Protein AF-A0A1H7YZH4-F1 (afdb_monomer_lite)

Organism: NCBI:txid183556

InterPro domains:
  IPR017549 Acanthamoeba polyphaga mimivirus, L690 [TIGR03118] (18-338)

Foldseek 3Di:
DWWQKDADWWAQQCPDPDPVRVDIDDDQAGIAGEPQTHNDPDPPTSWGWQEKDFDPDDQADLFQWDWQFWFADPNDTFGFIGHFGMWIFIQQAWIFGHGQQGPPRDGHRHYGYTGTLDHCNVVFWGFREWDAQAPPRQKIWTQTQGFFTFIWIAGRNRHTDDDFAQAPPFADAAQPDPVDCRNPHTHFQQTWGFRYWYDDHQKIKTKTFHWHDDDVDDRRTTPRSDGPFDAQVRCVVVVLQGLGIWMFMAGSRRHTPDTAAPVRNATQWAEWEQADQVNPPLHRWIWIFHQHYQRFIWTARPVPNYTDGTDADPVRHTDGDHRPSYDYAAPSGIRHRND

Structure (mmCIF, N/CA/C/O backbone):
data_AF-A0A1H7YZH4-F1
#
_entry.id   AF-A0A1H7YZH4-F1
#
loop_
_atom_site.group_PDB
_atom_site.id
_atom_site.type_symbol
_atom_site.label_atom_id
_atom_site.label_alt_id
_atom_site.label_comp_id
_atom_site.label_asym_id
_atom_site.label_entity_id
_atom_site.label_seq_id
_atom_site.pdbx_PDB_ins_code
_atom_site.Cartn_x
_atom_site.Cartn_y
_atom_site.Cartn_z
_atom_site.occupancy
_atom_site.B_iso_or_equiv
_atom_site.auth_seq_id
_atom_site.auth_comp_id
_atom_site.auth_asym_id
_atom_site.auth_atom_id
_atom_site.pdbx_PDB_model_num
ATOM 1 N N . GLY A 1 1 ? -8.719 5.985 1.012 1.00 52.62 1 GLY A N 1
ATOM 2 C CA . GLY A 1 1 ? -8.644 7.344 1.583 1.00 52.62 1 GLY A CA 1
ATOM 3 C C . GLY A 1 1 ? -8.174 8.301 0.510 1.00 52.62 1 GLY A C 1
ATOM 4 O O . GLY A 1 1 ? -7.625 7.842 -0.481 1.00 52.62 1 GLY A O 1
ATOM 5 N N . ALA A 1 2 ? -8.419 9.598 0.673 1.00 62.50 2 ALA A N 1
ATOM 6 C CA . ALA A 1 2 ? -7.801 10.632 -0.156 1.00 62.50 2 ALA A CA 1
ATOM 7 C C . ALA A 1 2 ? -7.613 11.882 0.714 1.00 62.50 2 ALA A C 1
ATOM 9 O O . ALA A 1 2 ? -8.587 12.435 1.225 1.00 62.50 2 ALA A O 1
ATOM 10 N N . GLY A 1 3 ? -6.360 12.288 0.939 1.00 82.75 3 GLY A N 1
ATOM 11 C CA . GLY A 1 3 ? -6.027 13.342 1.906 1.00 82.75 3 GLY A CA 1
ATOM 12 C C . GLY A 1 3 ? -6.264 12.913 3.362 1.00 82.75 3 GLY A C 1
ATOM 13 O O . GLY A 1 3 ? -6.044 11.756 3.722 1.00 82.75 3 GLY A O 1
ATOM 14 N N . GLY A 1 4 ? -6.722 13.833 4.209 1.00 87.38 4 GLY A N 1
ATOM 15 C CA . GLY A 1 4 ? -6.859 13.651 5.663 1.00 87.38 4 GLY A CA 1
ATOM 16 C C . GLY A 1 4 ? -8.068 12.840 6.127 1.00 87.38 4 GLY A C 1
ATOM 17 O O . GLY A 1 4 ? -8.296 12.711 7.332 1.00 87.38 4 GLY A O 1
ATOM 18 N N . THR A 1 5 ? -8.860 12.312 5.191 1.00 87.56 5 THR A N 1
ATOM 19 C CA . THR A 1 5 ? -10.130 11.644 5.485 1.00 87.56 5 THR A CA 1
ATOM 20 C C . THR A 1 5 ? -10.273 10.342 4.694 1.00 87.56 5 THR A C 1
ATOM 22 O O . THR A 1 5 ? -9.946 10.262 3.505 1.00 87.56 5 THR A O 1
ATOM 25 N N . SER A 1 6 ? -10.815 9.315 5.351 1.00 87.31 6 SER A N 1
ATOM 26 C CA . SER A 1 6 ? -11.398 8.144 4.696 1.00 87.31 6 SER A CA 1
ATOM 27 C C . SER A 1 6 ? -12.909 8.318 4.585 1.00 87.31 6 SER A C 1
ATOM 29 O O . SER A 1 6 ? -13.570 8.643 5.574 1.00 87.31 6 SER A O 1
ATOM 31 N N . TYR A 1 7 ? -13.440 8.140 3.377 1.00 87.38 7 TYR A N 1
ATOM 32 C CA . TYR A 1 7 ? -14.871 8.197 3.101 1.00 87.38 7 TYR A CA 1
ATOM 33 C C . TYR A 1 7 ? -15.423 6.783 3.062 1.00 87.38 7 TYR A C 1
ATOM 35 O O . TYR A 1 7 ? -14.955 5.955 2.283 1.00 87.38 7 TYR A O 1
ATOM 43 N N . GLU A 1 8 ? -16.430 6.530 3.885 1.00 87.12 8 GLU A N 1
ATOM 44 C CA . GLU A 1 8 ? -16.986 5.196 4.057 1.00 87.12 8 GLU A CA 1
ATOM 45 C C . GLU A 1 8 ? -18.283 5.073 3.260 1.00 87.12 8 GLU A C 1
ATOM 47 O O . GLU A 1 8 ? -19.167 5.935 3.335 1.00 87.12 8 GLU A O 1
ATOM 52 N N . PHE A 1 9 ? -18.379 4.001 2.479 1.00 85.06 9 PHE A N 1
ATOM 53 C CA . PHE A 1 9 ? -19.544 3.660 1.674 1.00 85.06 9 PHE A CA 1
ATOM 54 C C . PHE A 1 9 ? -19.918 2.200 1.908 1.00 85.06 9 PHE A C 1
ATOM 56 O O . PHE A 1 9 ? -19.068 1.364 2.213 1.00 85.06 9 PHE A O 1
ATOM 63 N N . VAL A 1 10 ? -21.205 1.906 1.769 1.00 83.19 10 VAL A N 1
ATOM 64 C CA . VAL A 1 10 ? -21.776 0.574 1.944 1.00 83.19 10 VAL A CA 1
ATOM 65 C C . VAL A 1 10 ? -22.750 0.306 0.801 1.00 83.19 10 VAL A C 1
ATOM 67 O O . VAL A 1 10 ? -23.493 1.196 0.382 1.00 83.19 10 VAL A O 1
ATOM 70 N N . GLY A 1 11 ? -22.775 -0.932 0.320 1.00 86.19 11 GLY A N 1
ATOM 71 C CA . GLY A 1 11 ? -23.754 -1.411 -0.649 1.00 86.19 11 GLY A CA 1
ATOM 72 C C . GLY A 1 11 ? -23.149 -1.687 -2.019 1.00 86.19 11 GLY A C 1
ATOM 73 O O . GLY A 1 11 ? -22.055 -2.233 -2.096 1.00 86.19 11 GLY A O 1
ATOM 74 N N . ASP A 1 12 ? -23.898 -1.344 -3.069 1.00 85.62 12 ASP A N 1
ATOM 75 C CA . ASP A 1 12 ? -23.642 -1.722 -4.472 1.00 85.62 12 ASP A CA 1
ATOM 76 C C . ASP A 1 12 ? -23.691 -3.239 -4.739 1.00 85.62 12 ASP A C 1
ATOM 78 O O . ASP A 1 12 ? -23.036 -3.764 -5.631 1.00 85.62 12 ASP A O 1
ATOM 82 N N . VAL A 1 13 ? -24.479 -3.958 -3.934 1.00 86.62 13 VAL A N 1
ATOM 83 C CA . VAL A 1 13 ? -24.652 -5.410 -4.032 1.00 86.62 13 VAL A CA 1
ATOM 84 C C . VAL A 1 13 ? -26.017 -5.713 -4.637 1.00 86.62 13 VAL A C 1
ATOM 86 O O . VAL A 1 13 ? -27.012 -5.890 -3.921 1.00 86.62 13 VAL A O 1
ATOM 89 N N . THR A 1 14 ? -26.101 -5.734 -5.964 1.00 86.06 14 THR A N 1
ATOM 90 C CA . THR A 1 14 ? -27.349 -5.897 -6.721 1.00 86.06 14 THR A CA 1
ATOM 91 C C . THR A 1 14 ? -28.110 -7.151 -6.296 1.00 86.06 14 THR A C 1
ATOM 93 O O . THR A 1 14 ? -29.344 -7.132 -6.191 1.00 86.06 14 THR A O 1
ATOM 96 N N . ALA A 1 15 ? -27.385 -8.234 -6.000 1.00 84.38 15 ALA A N 1
ATOM 97 C CA . ALA A 1 15 ? -27.961 -9.513 -5.596 1.00 84.38 15 ALA A CA 1
ATOM 98 C C . ALA A 1 15 ? -28.432 -9.565 -4.126 1.00 84.38 15 ALA A C 1
ATOM 100 O O . ALA A 1 15 ? -29.045 -10.557 -3.719 1.00 84.38 15 ALA A O 1
ATOM 101 N N . SER A 1 16 ? -28.187 -8.522 -3.320 1.00 84.81 16 SER A N 1
ATOM 102 C CA . SER A 1 16 ? -28.415 -8.582 -1.874 1.00 84.81 16 SER A CA 1
ATOM 103 C C . SER A 1 16 ? -29.893 -8.807 -1.502 1.00 84.81 16 SER A C 1
ATOM 105 O O . SER A 1 16 ? -30.804 -8.145 -2.040 1.00 84.81 16 SER A O 1
ATOM 107 N N . PRO A 1 17 ? -30.179 -9.710 -0.538 1.00 87.06 17 PRO A N 1
ATOM 108 C CA . PRO A 1 17 ? -31.522 -9.864 0.008 1.00 87.06 17 PRO A CA 1
ATOM 109 C C . PRO A 1 17 ? -31.973 -8.620 0.786 1.00 87.06 17 PRO A C 1
ATOM 111 O O . PRO A 1 17 ? -33.181 -8.394 0.881 1.00 87.06 17 PRO A O 1
ATOM 114 N N . ASP A 1 18 ? -31.039 -7.805 1.290 1.00 86.94 18 ASP A N 1
ATOM 115 C CA . ASP A 1 18 ? -31.320 -6.519 1.925 1.00 86.94 18 ASP A CA 1
ATOM 116 C C . ASP A 1 18 ? -31.400 -5.404 0.863 1.00 86.94 18 ASP A C 1
ATOM 118 O O . ASP A 1 18 ? -30.390 -5.067 0.240 1.00 86.94 18 ASP A O 1
ATOM 122 N N . PRO A 1 19 ? -32.576 -4.785 0.642 1.00 88.81 19 PRO A N 1
ATOM 123 C CA . PRO A 1 19 ? -32.713 -3.691 -0.313 1.00 88.81 19 PRO A CA 1
ATOM 124 C C . PRO A 1 19 ? -31.807 -2.489 -0.027 1.00 88.81 19 PRO A C 1
ATOM 126 O O . PRO A 1 19 ? -31.487 -1.768 -0.969 1.00 88.81 19 PRO A O 1
ATOM 129 N N . ALA A 1 20 ? -31.404 -2.262 1.230 1.00 86.69 20 ALA A N 1
ATOM 130 C CA . ALA A 1 20 ? -30.518 -1.157 1.589 1.00 86.69 20 ALA A CA 1
ATOM 131 C C . ALA A 1 20 ? -29.101 -1.342 1.025 1.00 86.69 20 ALA A C 1
ATOM 133 O O . ALA A 1 20 ? -28.439 -0.360 0.714 1.00 86.69 20 ALA A O 1
ATOM 134 N N . LEU A 1 21 ? -28.654 -2.586 0.830 1.00 86.25 21 LEU A N 1
ATOM 135 C CA . LEU A 1 21 ? -27.315 -2.896 0.321 1.00 86.25 21 LEU A CA 1
ATOM 136 C C . LEU A 1 21 ? -27.238 -2.911 -1.211 1.00 86.25 21 LEU A C 1
ATOM 138 O O . LEU A 1 21 ? -26.145 -2.951 -1.764 1.00 86.25 21 LEU A O 1
ATOM 142 N N . ARG A 1 22 ? -28.371 -2.832 -1.919 1.00 87.88 22 ARG A N 1
ATOM 143 C CA . ARG A 1 22 ? -28.394 -2.879 -3.395 1.00 87.88 22 ARG A CA 1
ATOM 144 C C . ARG A 1 22 ? -27.902 -1.612 -4.075 1.00 87.88 22 ARG A C 1
ATOM 146 O O . ARG A 1 22 ? -27.602 -1.645 -5.258 1.00 87.88 22 ARG A O 1
ATOM 153 N N . GLN A 1 23 ? -27.893 -0.489 -3.366 1.00 89.56 23 GLN A N 1
ATOM 154 C CA . GLN A 1 23 ? -27.369 0.774 -3.875 1.00 89.56 23 GLN A CA 1
ATOM 155 C C . GLN A 1 23 ? -26.226 1.234 -2.988 1.00 89.56 23 GLN A C 1
ATOM 157 O O . GLN A 1 23 ? -26.297 1.109 -1.762 1.00 89.56 23 GLN A O 1
ATOM 162 N N . LEU A 1 24 ? -25.194 1.795 -3.614 1.00 89.00 24 LEU A N 1
ATOM 163 C CA . LEU A 1 24 ? -24.129 2.470 -2.895 1.00 89.00 24 LEU A CA 1
ATOM 164 C C . LEU A 1 24 ? -24.712 3.644 -2.095 1.00 89.00 24 LEU A C 1
ATOM 166 O O . LEU A 1 24 ? -25.372 4.529 -2.648 1.00 89.00 24 LEU A O 1
ATOM 170 N N . HIS A 1 25 ? -24.477 3.653 -0.789 1.00 87.69 25 HIS A N 1
ATOM 171 C CA . HIS A 1 25 ? -24.900 4.717 0.114 1.00 87.69 25 HIS A CA 1
ATOM 172 C C . HIS A 1 25 ? -23.887 4.891 1.253 1.00 87.69 25 HIS A C 1
ATOM 174 O O . HIS A 1 25 ? -22.914 4.150 1.360 1.00 87.69 25 HIS A O 1
ATOM 180 N N . GLN A 1 26 ? -24.109 5.887 2.108 1.00 88.12 26 GLN A N 1
ATOM 181 C CA . GLN A 1 26 ? -23.360 6.053 3.354 1.00 88.12 26 GLN A CA 1
ATOM 182 C C . GLN A 1 26 ? -24.308 5.884 4.539 1.00 88.12 26 GLN A C 1
ATOM 184 O O . GLN A 1 26 ? -25.433 6.397 4.505 1.00 88.12 26 GLN A O 1
ATOM 189 N N . ASP A 1 27 ? -23.853 5.188 5.578 1.00 87.44 27 ASP A N 1
ATOM 190 C CA . ASP A 1 27 ? -24.598 5.014 6.823 1.00 87.44 27 ASP A CA 1
ATOM 191 C C . ASP A 1 27 ? -24.273 6.146 7.829 1.00 87.44 27 ASP A C 1
ATOM 193 O O . ASP A 1 27 ? -23.994 7.288 7.442 1.00 87.44 27 ASP A O 1
ATOM 197 N N . GLY A 1 28 ? -24.392 5.880 9.135 1.00 86.12 28 GLY A N 1
ATOM 198 C CA . GLY A 1 28 ? -24.033 6.850 10.176 1.00 86.12 28 GLY A CA 1
ATOM 199 C C . GLY A 1 28 ? -22.541 7.211 10.188 1.00 86.12 28 GLY A C 1
ATOM 200 O O . GLY A 1 28 ? -22.183 8.309 10.622 1.00 86.12 28 GLY A O 1
ATOM 201 N N . LEU A 1 29 ? -21.687 6.322 9.676 1.00 90.31 29 LEU A N 1
ATOM 202 C CA . LEU A 1 29 ? -20.269 6.535 9.445 1.00 90.31 29 LEU A CA 1
ATOM 203 C C . LEU A 1 29 ? -20.061 6.944 7.985 1.00 90.31 29 LEU A C 1
ATOM 205 O O . LEU A 1 29 ? -20.107 6.124 7.076 1.00 90.31 29 LEU A O 1
ATOM 209 N N . LYS A 1 30 ? -19.813 8.230 7.767 1.00 90.50 30 LYS A N 1
ATOM 210 C CA . LYS A 1 30 ? -19.536 8.790 6.439 1.00 90.50 30 LYS A CA 1
ATOM 211 C C . LYS A 1 30 ? -18.064 9.101 6.254 1.00 90.50 30 LYS A C 1
ATOM 213 O O . LYS A 1 30 ? -17.535 8.960 5.157 1.00 90.50 30 LYS A O 1
ATOM 218 N N . GLU A 1 31 ? -17.435 9.578 7.323 1.00 91.56 31 GLU A N 1
ATOM 219 C CA . GLU A 1 31 ? -16.088 10.135 7.294 1.00 91.56 31 GLU A CA 1
ATOM 220 C C . GLU A 1 31 ? -15.320 9.743 8.556 1.00 91.56 31 GLU A C 1
ATOM 222 O O . GLU A 1 31 ? -15.798 9.936 9.681 1.00 91.56 31 GLU A O 1
ATOM 227 N N . VAL A 1 32 ? -14.098 9.256 8.354 1.00 93.06 32 VAL A N 1
ATOM 228 C CA . VAL A 1 32 ? -13.099 9.049 9.404 1.00 93.06 32 VAL A CA 1
ATOM 229 C C . VAL A 1 32 ? -11.937 9.999 9.152 1.00 93.06 32 VAL A C 1
ATOM 231 O O . VAL A 1 32 ? -11.263 9.896 8.130 1.00 93.06 32 VAL A O 1
ATOM 234 N N . THR A 1 33 ? -11.684 10.920 10.081 1.00 94.25 33 THR A N 1
ATOM 235 C CA . THR A 1 33 ? -10.486 11.772 10.018 1.00 94.25 33 THR A CA 1
ATOM 236 C C . THR A 1 33 ? -9.269 10.970 10.461 1.00 94.25 33 THR A C 1
ATOM 238 O O . THR A 1 33 ? -9.307 10.327 11.511 1.00 94.25 33 THR A O 1
ATOM 241 N N . VAL A 1 34 ? -8.186 11.025 9.693 1.00 96.25 34 VAL A N 1
ATOM 242 C CA . VAL A 1 34 ? -6.973 10.242 9.944 1.00 96.25 34 VAL A CA 1
ATOM 243 C C . VAL A 1 34 ? -5.869 11.162 10.481 1.00 96.25 34 VAL A C 1
ATOM 245 O O . VAL A 1 34 ? -5.502 12.128 9.813 1.00 96.25 34 VAL A O 1
ATOM 248 N N . PRO A 1 35 ? -5.351 10.917 11.700 1.00 94.62 35 PRO A N 1
ATOM 249 C CA . PRO A 1 35 ? -4.197 11.638 12.233 1.00 94.62 35 PRO A CA 1
ATOM 250 C C . PRO A 1 35 ? -2.980 11.569 11.306 1.00 94.62 35 PRO A C 1
ATOM 252 O O . PRO A 1 35 ? -2.764 10.561 10.640 1.00 94.62 35 PRO A O 1
ATOM 255 N N . GLY A 1 36 ? -2.180 12.637 11.283 1.00 92.62 36 GLY A N 1
ATOM 256 C CA . GLY A 1 36 ? -0.995 12.717 10.427 1.00 92.62 36 GLY A CA 1
ATOM 257 C C . GLY A 1 36 ? -1.296 13.038 8.962 1.00 92.62 36 GLY A C 1
ATOM 258 O O . GLY A 1 36 ? -0.368 13.112 8.170 1.00 92.62 36 GLY A O 1
ATOM 259 N N . ALA A 1 37 ? -2.555 13.258 8.586 1.00 93.12 37 ALA A N 1
ATOM 260 C CA . ALA A 1 37 ? -2.923 13.621 7.226 1.00 93.12 37 ALA A CA 1
ATOM 261 C C . ALA A 1 37 ? -3.880 14.819 7.184 1.00 93.12 37 ALA A C 1
ATOM 263 O O . ALA A 1 37 ? -4.647 15.067 8.118 1.00 93.12 37 ALA A O 1
ATOM 264 N N . ASP A 1 38 ? -3.854 15.551 6.075 1.00 90.75 38 ASP A N 1
ATOM 265 C CA . ASP A 1 38 ? -4.772 16.641 5.776 1.00 90.75 38 ASP A CA 1
ATOM 266 C C . ASP A 1 38 ? -5.219 16.615 4.303 1.00 90.75 38 ASP A C 1
ATOM 268 O O . ASP A 1 38 ? -4.863 15.744 3.510 1.00 90.75 38 ASP A O 1
ATOM 272 N N . SER A 1 39 ? -6.132 17.516 3.955 1.00 85.25 39 SER A N 1
ATOM 273 C CA . SER A 1 39 ? -6.661 17.659 2.598 1.00 85.25 39 SER A CA 1
ATOM 274 C C . SER A 1 39 ? -5.847 18.616 1.718 1.00 85.25 39 SER A C 1
ATOM 276 O O . SER A 1 39 ? -6.308 18.943 0.625 1.00 85.25 39 SER A O 1
ATOM 278 N N . ASP A 1 40 ? -4.718 19.147 2.199 1.00 83.19 40 ASP A N 1
ATOM 279 C CA . ASP A 1 40 ? -3.871 20.037 1.409 1.00 83.19 40 ASP A CA 1
ATOM 280 C C . ASP A 1 40 ? -3.089 19.199 0.390 1.00 83.19 40 ASP A C 1
ATOM 282 O O . ASP A 1 40 ? -2.356 18.268 0.717 1.00 83.19 40 ASP A O 1
ATOM 286 N N . THR A 1 41 ? -3.302 19.496 -0.889 1.00 76.62 41 THR A N 1
ATOM 287 C CA . THR A 1 41 ? -2.665 18.775 -1.995 1.00 76.62 41 THR A CA 1
ATOM 288 C C . THR A 1 41 ? -1.343 19.405 -2.426 1.00 76.62 41 THR A C 1
ATOM 290 O O . THR A 1 41 ? -0.751 18.932 -3.391 1.00 76.62 41 THR A O 1
ATOM 293 N N . THR A 1 42 ? -0.918 20.494 -1.782 1.00 81.50 42 THR A N 1
ATOM 294 C CA . THR A 1 42 ? 0.363 21.164 -2.034 1.00 81.50 42 THR A CA 1
ATOM 295 C C . THR A 1 42 ? 1.471 20.594 -1.150 1.00 81.50 42 THR A C 1
ATOM 297 O O . THR A 1 42 ? 1.199 19.894 -0.178 1.00 81.50 42 THR A O 1
ATOM 300 N N . ASP A 1 43 ? 2.718 20.980 -1.421 1.00 76.06 43 ASP A N 1
ATOM 301 C CA . ASP A 1 43 ? 3.895 20.613 -0.615 1.00 76.06 43 ASP A CA 1
ATOM 302 C C . ASP A 1 43 ? 3.835 21.118 0.844 1.00 76.06 43 ASP A C 1
ATOM 304 O O . ASP A 1 43 ? 4.710 20.814 1.651 1.00 76.06 43 ASP A O 1
ATOM 308 N N . ALA A 1 44 ? 2.835 21.937 1.194 1.00 81.50 44 ALA A N 1
ATOM 309 C CA . ALA A 1 44 ? 2.594 22.388 2.562 1.00 81.50 44 ALA A CA 1
ATOM 310 C C . ALA A 1 44 ? 1.734 21.413 3.389 1.00 81.50 44 ALA A C 1
ATOM 312 O O . ALA A 1 44 ? 1.622 21.612 4.603 1.00 81.50 44 ALA A O 1
ATOM 313 N N . GLY A 1 45 ? 1.126 20.404 2.755 1.00 85.44 45 GLY A N 1
ATOM 314 C CA . GLY A 1 45 ? 0.312 19.399 3.433 1.00 85.44 45 GLY A CA 1
ATOM 315 C C . GLY A 1 45 ? 1.126 18.544 4.398 1.00 85.44 45 GLY A C 1
ATOM 316 O O . GLY A 1 45 ? 2.303 18.264 4.177 1.00 85.44 45 GLY A O 1
ATOM 317 N N . ILE A 1 46 ? 0.497 18.129 5.498 1.00 90.19 46 ILE A N 1
ATOM 318 C CA . ILE A 1 46 ? 1.173 17.334 6.539 1.00 90.19 46 ILE A CA 1
ATOM 319 C C . ILE A 1 46 ? 1.211 15.832 6.230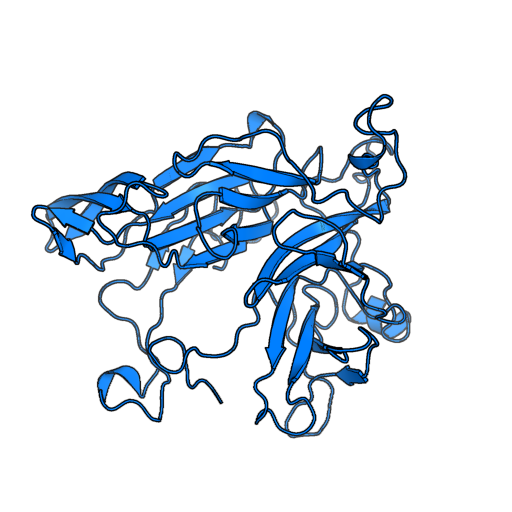 1.00 90.19 46 ILE A C 1
ATOM 321 O O . ILE A 1 46 ? 1.862 15.090 6.962 1.00 90.19 46 ILE A O 1
ATOM 325 N N . GLY A 1 47 ? 0.492 15.394 5.193 1.00 92.12 47 GLY A N 1
ATOM 326 C CA . GLY A 1 47 ? 0.409 14.008 4.734 1.00 92.12 47 GLY A CA 1
ATOM 327 C C . GLY A 1 47 ? -0.973 13.642 4.190 1.00 92.12 47 GLY A C 1
ATOM 328 O O . GLY A 1 47 ? -1.939 14.393 4.329 1.00 92.12 47 GLY A O 1
ATOM 329 N N . LYS A 1 48 ? -1.095 12.459 3.595 1.00 92.69 48 LYS A N 1
ATOM 330 C CA . LYS A 1 48 ? -2.312 11.893 3.009 1.00 92.69 48 LYS A CA 1
ATOM 331 C C . LYS A 1 48 ? -2.520 10.472 3.518 1.00 92.69 48 LYS A C 1
ATOM 333 O O . LYS A 1 48 ? -1.579 9.725 3.769 1.00 92.69 48 LYS A O 1
ATOM 338 N N . THR A 1 49 ? -3.784 10.077 3.631 1.00 93.75 49 THR A N 1
ATOM 339 C CA . THR A 1 49 ? -4.168 8.688 3.901 1.00 93.75 49 THR A CA 1
ATOM 340 C C . THR A 1 49 ? -3.991 7.867 2.631 1.00 93.75 49 THR A C 1
ATOM 342 O O . THR A 1 49 ? -4.755 8.039 1.678 1.00 93.75 49 THR A O 1
ATOM 345 N N . THR A 1 50 ? -3.027 6.956 2.641 1.00 92.12 50 THR A N 1
ATOM 346 C CA . THR A 1 50 ? -2.638 6.111 1.501 1.00 92.12 50 THR A CA 1
ATOM 347 C C . THR A 1 50 ? -3.133 4.677 1.681 1.00 92.12 50 THR A C 1
ATOM 349 O O . THR A 1 50 ? -3.758 4.118 0.786 1.00 92.12 50 THR A O 1
ATOM 352 N N . GLY A 1 51 ? -2.952 4.098 2.871 1.00 92.75 51 GLY A N 1
ATOM 353 C CA . GLY A 1 51 ? -3.395 2.745 3.199 1.00 92.75 51 GLY A CA 1
ATOM 354 C C . GLY A 1 51 ? -4.691 2.733 4.007 1.00 92.75 51 GLY A C 1
ATOM 355 O O . GLY A 1 51 ? -4.784 3.396 5.039 1.00 92.75 51 GLY A O 1
ATOM 356 N N . VAL A 1 52 ? -5.678 1.947 3.570 1.00 93.19 52 VAL A N 1
ATOM 357 C CA . VAL A 1 52 ? -6.914 1.676 4.322 1.00 93.19 52 VAL A CA 1
ATOM 358 C C . VAL A 1 52 ? -7.245 0.197 4.210 1.00 93.19 52 VAL A C 1
ATOM 360 O O . VAL A 1 52 ? -7.427 -0.301 3.102 1.00 93.19 52 VAL A O 1
ATOM 363 N N . ILE A 1 53 ? -7.356 -0.500 5.341 1.00 93.62 53 ILE A N 1
ATOM 364 C CA . ILE A 1 53 ? -7.793 -1.901 5.357 1.00 93.62 53 ILE A CA 1
ATOM 365 C C . ILE A 1 53 ? -8.837 -2.166 6.434 1.00 93.62 53 ILE A C 1
ATOM 367 O O . ILE A 1 53 ? -8.850 -1.559 7.508 1.00 93.62 53 ILE A O 1
ATOM 371 N N . PHE A 1 54 ? -9.703 -3.130 6.140 1.00 92.31 54 PHE A N 1
ATOM 372 C CA . PHE A 1 54 ? -10.649 -3.693 7.090 1.00 92.31 54 PHE A CA 1
ATOM 373 C C . PHE A 1 54 ? -9.961 -4.749 7.959 1.00 92.31 54 PHE A C 1
ATOM 375 O O . PHE A 1 54 ? -9.300 -5.654 7.450 1.00 92.31 54 PHE A O 1
ATOM 382 N N . ASN A 1 55 ? -10.165 -4.674 9.272 1.00 94.38 55 ASN A N 1
ATOM 383 C CA . ASN A 1 55 ? -9.759 -5.717 10.203 1.00 94.38 55 ASN A CA 1
ATOM 384 C C . ASN A 1 55 ? -10.926 -6.703 10.430 1.00 94.38 55 ASN A C 1
ATOM 386 O O . ASN A 1 55 ? -11.963 -6.316 10.989 1.00 94.38 55 ASN A O 1
ATOM 390 N N . PRO A 1 56 ? -10.777 -7.984 10.039 1.00 91.81 56 PRO A N 1
ATOM 391 C CA . PRO A 1 56 ? -11.825 -8.989 10.195 1.00 91.81 56 PRO A CA 1
ATOM 392 C C . PRO A 1 56 ? -11.926 -9.565 11.610 1.00 91.81 56 PRO A C 1
ATOM 394 O O . PRO A 1 56 ? -12.837 -10.350 11.878 1.00 91.81 56 PRO A O 1
ATOM 397 N N . ALA A 1 57 ? -11.020 -9.205 12.525 1.00 92.94 57 ALA A N 1
ATOM 398 C CA . ALA A 1 57 ? -11.072 -9.696 13.894 1.00 92.94 57 ALA A CA 1
ATOM 399 C C . ALA A 1 57 ? -12.402 -9.317 14.583 1.00 92.94 57 ALA A C 1
ATOM 401 O O . ALA A 1 57 ? -12.975 -8.253 14.317 1.00 92.94 57 ALA A O 1
ATOM 402 N N . PRO A 1 58 ? -12.913 -10.155 15.507 1.00 93.25 58 PRO A N 1
ATOM 403 C CA . PRO A 1 58 ? -14.036 -9.765 16.349 1.00 93.25 58 PRO A CA 1
ATOM 404 C C . PRO A 1 58 ? -13.724 -8.466 17.097 1.00 93.25 58 PRO A C 1
ATOM 406 O O . PRO A 1 58 ? -12.629 -8.314 17.639 1.00 93.25 58 PRO A O 1
ATOM 409 N N . LEU A 1 59 ? -14.704 -7.567 17.211 1.00 92.31 59 LEU A N 1
ATOM 410 C CA . LEU A 1 59 ? -14.536 -6.288 17.918 1.00 92.31 59 LEU A CA 1
ATOM 411 C C . LEU A 1 59 ? -14.142 -6.452 19.396 1.00 92.31 59 LEU A C 1
ATOM 413 O O . LEU A 1 59 ? -13.516 -5.574 19.985 1.00 92.31 59 LEU A O 1
ATOM 417 N N . THR A 1 60 ? -14.483 -7.597 19.991 1.00 93.81 60 THR A N 1
ATOM 418 C CA . THR A 1 60 ? -14.126 -7.979 21.365 1.00 93.81 60 THR A CA 1
ATOM 419 C C . THR A 1 60 ? -12.763 -8.666 21.478 1.00 93.81 60 THR A C 1
ATOM 421 O O . THR A 1 60 ? -12.407 -9.123 22.562 1.00 93.81 60 THR A O 1
ATOM 424 N N . SER A 1 61 ? -12.035 -8.836 20.372 1.00 95.56 61 SER A N 1
ATOM 425 C CA . SER A 1 61 ? -10.710 -9.458 20.377 1.00 95.56 61 SER A CA 1
ATOM 426 C C . SER A 1 61 ? -9.646 -8.535 20.973 1.00 95.56 61 SER A C 1
ATOM 428 O O . SER A 1 61 ? -9.850 -7.333 21.137 1.00 95.56 61 SER A O 1
ATOM 430 N N . ASP A 1 62 ? -8.486 -9.114 21.280 1.00 95.88 62 ASP A N 1
ATOM 431 C CA . ASP A 1 62 ? -7.306 -8.388 21.750 1.00 95.88 62 ASP A CA 1
ATOM 432 C C . ASP A 1 62 ? -6.391 -7.916 20.607 1.00 95.88 62 ASP A C 1
ATOM 434 O O . ASP A 1 62 ? -5.269 -7.479 20.861 1.00 95.88 62 ASP A O 1
ATOM 438 N N . LYS A 1 63 ? -6.850 -8.005 19.351 1.00 96.75 63 LYS A N 1
ATOM 439 C CA . LYS A 1 63 ? -6.066 -7.618 18.177 1.00 96.75 63 LYS A CA 1
ATOM 440 C C . LYS A 1 63 ? -6.310 -6.156 17.834 1.00 96.75 63 LYS A C 1
ATOM 442 O O . LYS A 1 63 ? -7.463 -5.749 17.702 1.00 96.75 63 LYS A O 1
ATOM 447 N N . PHE A 1 64 ? -5.246 -5.378 17.674 1.00 98.12 64 PHE A N 1
ATOM 448 C CA . PHE A 1 64 ? -5.283 -3.971 17.267 1.00 98.12 64 PHE A CA 1
ATOM 449 C C . PHE A 1 64 ? -6.291 -3.156 18.082 1.00 98.12 64 PHE A C 1
ATOM 451 O O . PHE A 1 64 ? -7.164 -2.477 17.544 1.00 98.12 64 PHE A O 1
ATOM 458 N N . VAL A 1 65 ? -6.224 -3.275 19.409 1.00 98.00 65 VAL A N 1
ATOM 459 C CA . VAL A 1 65 ? -7.173 -2.601 20.303 1.00 98.00 65 VAL A CA 1
ATOM 460 C C . VAL A 1 65 ? -6.946 -1.094 20.269 1.00 98.00 65 VAL A C 1
ATOM 462 O O . VAL A 1 65 ? -5.836 -0.617 20.499 1.00 98.00 65 VAL A O 1
ATOM 465 N N . VAL A 1 66 ? -8.019 -0.349 20.027 1.00 98.06 66 VAL A N 1
ATOM 466 C CA . VAL A 1 66 ? -8.099 1.104 20.162 1.00 98.06 66 VAL A CA 1
ATOM 467 C C . VAL A 1 66 ? -8.757 1.423 21.499 1.00 98.06 66 VAL A C 1
ATOM 469 O O . VAL A 1 66 ? -9.763 0.816 21.866 1.00 98.06 66 VAL A O 1
ATOM 472 N N . THR A 1 67 ? -8.213 2.393 22.235 1.00 96.44 67 THR A N 1
ATOM 473 C CA . THR A 1 67 ? -8.775 2.837 23.519 1.00 96.44 67 THR A CA 1
ATOM 474 C C . THR A 1 67 ? -9.032 4.334 23.527 1.00 96.44 67 THR A C 1
ATOM 476 O O . THR A 1 67 ? -8.161 5.120 23.150 1.00 96.44 67 THR A O 1
ATOM 479 N N . GLY A 1 68 ? -10.199 4.735 24.029 1.00 95.38 68 GLY A N 1
ATOM 480 C CA . GLY A 1 68 ? -10.549 6.142 24.210 1.00 95.38 68 GLY A CA 1
ATOM 481 C C . GLY A 1 68 ? -10.716 6.921 22.903 1.00 95.38 68 GLY A C 1
ATOM 482 O O . GLY A 1 68 ? -10.357 8.098 22.861 1.00 95.38 68 GLY A O 1
ATOM 483 N N . GLN A 1 69 ? -11.229 6.289 21.844 1.00 96.50 69 GLN A N 1
ATOM 484 C CA . GLN A 1 69 ? -11.536 6.983 20.592 1.00 96.50 69 GLN A CA 1
ATOM 485 C C . GLN A 1 69 ? -12.750 7.904 20.791 1.00 96.50 69 GLN A C 1
ATOM 487 O O . GLN A 1 69 ? -13.819 7.412 21.159 1.00 96.50 69 GLN A O 1
ATOM 492 N N . PRO A 1 70 ? -12.625 9.222 20.571 1.00 94.75 70 PRO A N 1
ATOM 493 C CA . PRO A 1 70 ? -13.733 10.141 20.765 1.00 94.75 70 PRO A CA 1
ATOM 494 C C . PRO A 1 70 ? -14.708 10.083 19.587 1.00 94.75 70 PRO A C 1
ATOM 496 O O . PRO A 1 70 ? -14.308 10.173 18.431 1.00 94.75 70 PRO A O 1
ATOM 499 N N . VAL A 1 71 ? -16.000 10.002 19.889 1.00 93.94 71 VAL A N 1
ATOM 500 C CA . VAL A 1 71 ? -17.078 10.104 18.898 1.00 93.94 71 VAL A CA 1
ATOM 501 C C . VAL A 1 71 ? -18.204 10.977 19.446 1.00 93.94 71 VAL A C 1
ATOM 503 O O . VAL A 1 71 ? -18.459 10.977 20.652 1.00 93.94 71 VAL A O 1
ATOM 506 N N . GLN A 1 72 ? -18.865 11.747 18.583 1.00 92.69 72 GLN A N 1
ATOM 507 C CA . GLN A 1 72 ? -20.028 12.557 18.955 1.00 92.69 72 GLN A CA 1
ATOM 508 C C . GLN A 1 72 ? -21.305 11.843 18.515 1.00 92.69 72 GLN A C 1
ATOM 510 O O . GLN A 1 72 ? -21.530 11.649 17.323 1.00 92.69 72 GLN A O 1
ATOM 515 N N . VAL A 1 73 ? -22.152 11.481 19.476 1.00 89.75 73 VAL A N 1
ATOM 516 C CA . VAL A 1 73 ? -23.449 10.834 19.235 1.00 89.75 73 VAL A CA 1
ATOM 517 C C . VAL A 1 73 ? -24.513 11.670 19.931 1.00 89.75 73 VAL A C 1
ATOM 519 O O . VAL A 1 73 ? -24.407 11.924 21.129 1.00 89.75 73 VAL A O 1
ATOM 522 N N . ASP A 1 74 ? -25.496 12.158 19.176 1.00 89.75 74 ASP A N 1
ATOM 523 C CA . ASP A 1 74 ? -26.595 12.998 19.680 1.00 89.75 74 ASP A CA 1
ATOM 524 C C . ASP A 1 74 ? -26.138 14.205 20.527 1.00 89.75 74 ASP A C 1
ATOM 526 O O . ASP A 1 74 ? -26.767 14.594 21.512 1.00 89.75 74 ASP A O 1
ATOM 530 N N . GLY A 1 75 ? -25.006 14.814 20.152 1.00 89.12 75 GLY A N 1
ATOM 531 C CA . GLY A 1 75 ? -24.430 15.963 20.858 1.00 89.12 75 GLY A CA 1
ATOM 532 C C . GLY A 1 75 ? -23.763 15.622 22.196 1.00 89.12 75 GLY A C 1
ATOM 533 O O . GLY A 1 75 ? -23.530 16.522 23.006 1.00 89.12 75 GLY A O 1
ATOM 534 N N . GLN A 1 76 ? -23.474 14.345 22.456 1.00 91.75 76 GLN A N 1
ATOM 535 C CA . GLN A 1 76 ? -22.695 13.877 23.599 1.00 91.75 76 GLN A CA 1
ATOM 536 C C . GLN A 1 76 ? -21.430 13.158 23.126 1.00 91.75 76 GLN A C 1
ATOM 538 O O . GLN A 1 76 ? -21.467 12.327 22.215 1.00 91.75 76 GLN A O 1
ATOM 543 N N . GLN A 1 77 ? -20.309 13.437 23.792 1.00 93.88 77 GLN A N 1
ATOM 544 C CA . GLN A 1 77 ? -19.072 12.714 23.538 1.00 93.88 77 GLN A CA 1
ATOM 545 C C . GLN A 1 77 ? -19.134 11.328 24.180 1.00 93.88 77 GLN A C 1
ATOM 547 O O . GLN A 1 77 ? -19.347 11.203 25.387 1.00 93.88 77 GLN A O 1
ATOM 552 N N . GLN A 1 78 ? -18.860 10.302 23.385 1.00 94.00 78 GLN A N 1
ATOM 553 C CA . GLN A 1 78 ? -18.582 8.952 23.855 1.00 94.00 78 GLN A CA 1
ATOM 554 C C . GLN A 1 78 ? -17.114 8.610 23.589 1.00 94.00 78 GLN A C 1
ATOM 556 O O . GLN A 1 78 ? -16.480 9.174 22.695 1.00 94.00 78 GLN A O 1
ATOM 561 N N . LEU A 1 79 ? -16.570 7.697 24.392 1.00 95.12 79 LEU A N 1
ATOM 562 C CA . LEU A 1 79 ? -15.230 7.151 24.212 1.00 95.12 79 LEU A CA 1
ATOM 563 C C . LEU A 1 79 ? -15.361 5.670 23.867 1.00 95.12 79 LEU A C 1
ATOM 565 O O . LEU A 1 79 ? -15.758 4.872 24.714 1.00 95.12 79 LEU A O 1
ATOM 569 N N . LEU A 1 80 ? -15.048 5.322 22.624 1.00 96.12 80 LEU A N 1
ATOM 570 C CA . LEU A 1 80 ? -15.110 3.950 22.131 1.00 96.12 80 LEU A CA 1
ATOM 571 C C . LEU A 1 80 ? -13.824 3.202 22.489 1.00 96.12 80 LEU A C 1
ATOM 573 O O . LEU A 1 80 ? -12.750 3.804 22.618 1.00 96.12 80 LEU A O 1
ATOM 577 N N . SER A 1 81 ? -13.931 1.895 22.721 1.00 96.38 81 SER A N 1
ATOM 578 C CA . SER A 1 81 ? -12.783 1.026 23.003 1.00 96.38 81 SER A CA 1
ATOM 579 C C . SER A 1 81 ? -13.065 -0.411 22.582 1.00 96.38 81 SER A C 1
ATOM 581 O O . SER A 1 81 ? -14.055 -1.001 23.004 1.00 96.38 81 SER A O 1
ATOM 583 N N . GLY A 1 82 ? -12.164 -0.985 21.791 1.00 96.50 82 GLY A N 1
ATOM 584 C CA . GLY A 1 82 ? -12.282 -2.335 21.246 1.00 96.50 82 GLY A CA 1
ATOM 585 C C . GLY A 1 82 ? -11.265 -2.577 20.139 1.00 96.50 82 GLY A C 1
ATOM 586 O O . GLY A 1 82 ? -10.478 -1.688 19.814 1.00 96.50 82 GLY A O 1
ATOM 587 N N . SER A 1 83 ? -11.275 -3.775 19.558 1.00 97.06 83 SER A N 1
ATOM 588 C CA . SER A 1 83 ? -10.481 -4.066 18.361 1.00 97.06 83 SER A CA 1
ATOM 589 C C . SER A 1 83 ? -10.836 -3.073 17.247 1.00 97.06 83 SER A C 1
ATOM 591 O O . SER A 1 83 ? -12.008 -2.711 17.071 1.00 97.06 83 SER A O 1
ATOM 593 N N . ALA A 1 84 ? -9.823 -2.572 16.538 1.00 97.06 84 ALA A N 1
ATOM 594 C CA . ALA A 1 84 ? -10.018 -1.696 15.393 1.00 97.06 84 ALA A CA 1
ATOM 595 C C . ALA A 1 84 ? -10.842 -2.418 14.326 1.00 97.06 84 ALA A C 1
ATOM 597 O O . ALA A 1 84 ? -10.626 -3.596 14.060 1.00 97.06 84 ALA A O 1
ATOM 598 N N . ARG A 1 85 ? -11.769 -1.702 13.699 1.00 94.69 85 ARG A N 1
ATOM 599 C CA . ARG A 1 85 ? -12.497 -2.141 12.512 1.00 94.69 85 ARG A CA 1
ATOM 600 C C . ARG A 1 85 ? -11.776 -1.718 11.236 1.00 94.69 85 ARG A C 1
ATOM 602 O O . ARG A 1 85 ? -11.698 -2.507 10.300 1.00 94.69 85 ARG A O 1
ATOM 609 N N . PHE A 1 86 ? -11.232 -0.504 11.230 1.00 95.81 86 PHE A N 1
ATOM 610 C CA . PHE A 1 86 ? -10.411 0.014 10.142 1.00 95.81 86 PHE A CA 1
ATOM 611 C C . PHE A 1 86 ? -9.020 0.368 10.651 1.00 95.81 86 PHE A C 1
ATOM 613 O O . PHE A 1 86 ? -8.864 0.891 11.760 1.00 95.81 86 PHE A O 1
ATOM 620 N N . LEU A 1 87 ? -8.024 0.062 9.829 1.00 97.69 87 LEU A N 1
ATOM 621 C CA . LEU A 1 87 ? -6.621 0.392 10.032 1.00 97.69 87 LEU A CA 1
ATOM 622 C C . LEU A 1 87 ? -6.211 1.343 8.909 1.00 97.69 87 LEU A C 1
ATOM 624 O O . LEU A 1 87 ? -6.589 1.130 7.755 1.00 97.69 87 LEU A O 1
ATOM 628 N N . PHE A 1 88 ? -5.447 2.372 9.254 1.00 97.81 88 PHE A N 1
ATOM 629 C CA . PHE A 1 88 ? -5.033 3.427 8.335 1.00 97.81 88 PHE A CA 1
ATOM 630 C C . PHE A 1 88 ? -3.524 3.613 8.376 1.00 97.81 88 PHE A C 1
ATOM 632 O O . PHE A 1 88 ? -2.917 3.481 9.440 1.00 97.81 88 PHE A O 1
ATOM 639 N N . ALA A 1 89 ? -2.957 3.978 7.234 1.00 97.44 89 ALA A N 1
ATOM 640 C CA . ALA A 1 89 ? -1.584 4.431 7.096 1.00 97.44 89 ALA A CA 1
ATOM 641 C C . ALA A 1 89 ? -1.526 5.755 6.335 1.00 97.44 89 ALA A C 1
ATOM 643 O O . ALA A 1 89 ? -2.378 6.020 5.477 1.00 97.44 89 ALA A O 1
ATOM 644 N N . THR A 1 90 ? -0.521 6.567 6.652 1.00 97.25 90 THR A N 1
ATOM 645 C CA . THR A 1 90 ? -0.272 7.840 5.975 1.00 97.25 90 THR A CA 1
ATOM 646 C C . THR A 1 90 ? 1.118 7.893 5.360 1.00 97.25 90 THR A C 1
ATOM 648 O O . THR A 1 90 ? 2.087 7.375 5.929 1.00 97.25 90 THR A O 1
ATOM 651 N N . ASP A 1 91 ? 1.232 8.601 4.235 1.00 95.19 91 ASP A N 1
ATOM 652 C CA . ASP A 1 91 ? 2.525 8.908 3.609 1.00 95.19 91 ASP A CA 1
ATOM 653 C C . ASP A 1 91 ? 3.432 9.762 4.512 1.00 95.19 91 ASP A C 1
ATOM 655 O O . ASP A 1 91 ? 4.620 9.850 4.256 1.00 95.19 91 ASP A O 1
ATOM 659 N N . SER A 1 92 ? 2.921 10.323 5.607 1.00 96.12 92 SER A N 1
ATOM 660 C CA . SER A 1 92 ? 3.681 11.021 6.651 1.00 96.12 92 SER A CA 1
ATOM 661 C C . SER A 1 92 ? 4.209 10.112 7.768 1.00 96.12 92 SER A C 1
ATOM 663 O O . SER A 1 92 ? 4.875 10.590 8.684 1.00 96.12 92 SER A O 1
ATOM 665 N N . GLY A 1 93 ? 3.918 8.807 7.717 1.00 97.50 93 GLY A N 1
ATOM 666 C CA . GLY A 1 93 ? 4.490 7.822 8.639 1.00 97.50 93 GLY A CA 1
ATOM 667 C C . GLY A 1 93 ? 3.649 7.511 9.874 1.00 97.50 93 GLY A C 1
ATOM 668 O O . GLY A 1 93 ? 4.195 7.022 10.865 1.00 97.50 93 GLY A O 1
ATOM 669 N N . HIS A 1 94 ? 2.338 7.758 9.844 1.00 98.31 94 HIS A N 1
ATOM 670 C CA . HIS A 1 94 ? 1.432 7.387 10.932 1.00 98.31 94 HIS A CA 1
ATOM 671 C C . HIS A 1 94 ? 0.688 6.084 10.637 1.00 98.31 94 HIS A C 1
ATOM 673 O O . HIS A 1 94 ? 0.347 5.785 9.490 1.00 98.31 94 HIS A O 1
ATOM 679 N N . ILE A 1 95 ? 0.386 5.327 11.696 1.00 98.62 95 ILE A N 1
ATOM 680 C CA . ILE A 1 95 ? -0.570 4.216 11.669 1.00 98.62 95 ILE A CA 1
ATOM 681 C C . ILE A 1 95 ? -1.660 4.495 12.693 1.00 98.62 95 ILE A C 1
ATOM 683 O O . ILE A 1 95 ? -1.390 4.718 13.874 1.00 98.62 95 ILE A O 1
ATOM 687 N N . SER A 1 96 ? -2.908 4.438 12.241 1.00 98.44 96 SER A N 1
ATOM 688 C CA . SER A 1 96 ? -4.079 4.743 13.059 1.00 98.44 96 SER A CA 1
ATOM 689 C C . SER A 1 96 ? -5.110 3.621 13.026 1.00 98.44 96 SER A C 1
ATOM 691 O O . SER A 1 96 ? -5.225 2.880 12.051 1.00 98.44 96 SER A O 1
ATOM 693 N N . GLY A 1 97 ? -5.895 3.511 14.095 1.00 98.00 97 GLY A N 1
ATOM 694 C CA . GLY A 1 97 ? -7.001 2.564 14.204 1.00 98.00 97 GLY A CA 1
ATOM 695 C C . GLY A 1 97 ? -8.322 3.271 14.475 1.00 98.00 97 GLY A C 1
ATOM 696 O O . GLY A 1 97 ? -8.374 4.212 15.266 1.00 98.00 97 GLY A O 1
ATOM 697 N N . TRP A 1 98 ? -9.401 2.790 13.862 1.00 97.75 98 TRP A N 1
ATOM 698 C CA . TRP A 1 98 ? -10.764 3.224 14.168 1.00 97.75 98 TRP A CA 1
ATOM 699 C C . TRP A 1 98 ? -11.618 2.036 14.608 1.00 97.75 98 TRP A C 1
ATOM 701 O O . TRP A 1 98 ? -11.639 1.012 13.929 1.00 97.75 98 TRP A O 1
ATOM 711 N N . THR A 1 99 ? -12.327 2.149 15.730 1.00 96.75 99 THR A N 1
ATOM 712 C CA . THR A 1 99 ? -13.245 1.124 16.250 1.00 96.75 99 THR A CA 1
ATOM 713 C C . THR A 1 99 ? -14.692 1.617 16.272 1.00 96.75 99 THR A C 1
ATOM 715 O O . THR A 1 99 ? -14.952 2.795 16.511 1.00 96.75 99 THR A O 1
ATOM 718 N N . GLU A 1 100 ? -15.633 0.693 16.074 1.00 95.31 100 GLU A N 1
ATOM 719 C CA . GLU A 1 100 ? -17.080 0.907 16.242 1.00 95.31 100 GLU A CA 1
ATOM 720 C C . GLU A 1 100 ? -17.601 0.354 17.583 1.00 95.31 100 GLU A C 1
ATOM 722 O O . GLU A 1 100 ? -18.804 0.363 17.833 1.00 95.31 100 GLU A O 1
ATOM 727 N N . GLN A 1 101 ? -16.714 -0.146 18.454 1.00 95.62 101 GLN A N 1
ATOM 728 C CA . GLN A 1 101 ? -17.084 -0.770 19.727 1.00 95.62 101 GLN A CA 1
ATOM 729 C C . GLN A 1 101 ? -17.375 0.292 20.800 1.00 95.62 101 GLN A C 1
ATOM 731 O O . GLN A 1 101 ? -16.469 0.843 21.435 1.00 95.62 101 GLN A O 1
ATOM 736 N N . GLY A 1 102 ? -18.655 0.576 21.017 1.00 92.44 102 GLY A N 1
ATOM 737 C CA . GLY A 1 102 ? -19.116 1.486 22.056 1.00 92.44 102 GLY A CA 1
ATOM 738 C C . GLY A 1 102 ? -19.272 0.866 23.442 1.00 92.44 102 GLY A C 1
ATOM 739 O O . GLY A 1 102 ? -19.057 -0.337 23.635 1.00 92.44 102 GLY A O 1
ATOM 740 N N . PRO A 1 103 ? -19.652 1.704 24.427 1.00 88.31 103 PRO A N 1
ATOM 741 C CA . PRO A 1 103 ? -19.982 1.260 25.776 1.00 88.31 103 PRO A CA 1
ATOM 742 C C . PRO A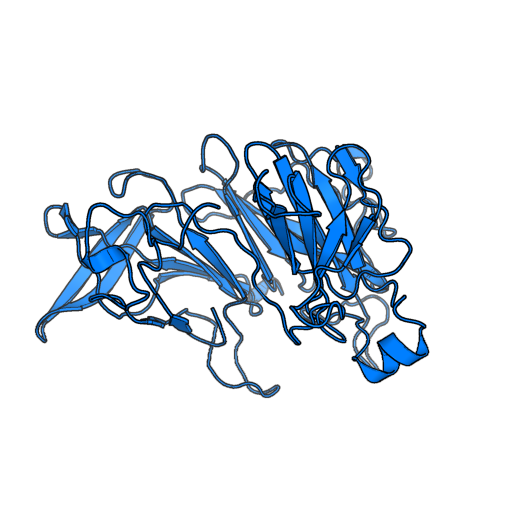 1 103 ? -20.975 0.095 25.764 1.00 88.31 103 PRO A C 1
ATOM 744 O O . PRO A 1 103 ? -21.845 0.018 24.900 1.00 88.31 103 PRO A O 1
ATOM 747 N N . ASP A 1 104 ? -20.816 -0.834 26.705 1.00 88.81 104 ASP A N 1
ATOM 748 C CA . ASP A 1 104 ? -21.686 -2.009 26.859 1.00 88.81 104 ASP A CA 1
ATOM 749 C C . ASP A 1 104 ? -21.801 -2.911 25.608 1.00 88.81 104 ASP A C 1
ATOM 751 O O . ASP A 1 104 ? -22.682 -3.765 25.523 1.00 88.81 104 ASP A O 1
ATOM 755 N N . GLY A 1 105 ? -20.880 -2.769 24.646 1.00 87.31 105 GLY A N 1
ATOM 756 C CA . GLY A 1 105 ? -20.819 -3.584 23.432 1.00 87.31 105 GLY A CA 1
ATOM 757 C C . GLY A 1 105 ? -21.737 -3.133 22.299 1.00 87.31 105 GLY A C 1
ATOM 758 O O . GLY A 1 105 ? -21.940 -3.887 21.348 1.00 87.31 105 GLY A O 1
ATOM 759 N N . GLN A 1 106 ? -22.291 -1.924 22.382 1.00 92.62 106 GLN A N 1
ATOM 760 C CA . GLN A 1 106 ? -23.089 -1.348 21.303 1.00 92.62 106 GLN A CA 1
ATOM 761 C C . GLN A 1 106 ? -22.219 -0.999 20.085 1.00 92.62 106 GLN A C 1
ATOM 763 O O . GLN A 1 106 ? -21.094 -0.526 20.235 1.00 92.62 106 GLN A O 1
ATOM 768 N N . ILE A 1 107 ? -22.753 -1.189 18.879 1.00 94.12 107 ILE A N 1
ATOM 769 C CA . ILE A 1 107 ? -22.083 -0.772 17.642 1.00 94.12 107 ILE A CA 1
ATOM 770 C C . ILE A 1 107 ? -22.372 0.709 17.394 1.00 94.12 107 ILE A C 1
ATOM 772 O O . ILE A 1 107 ? -23.530 1.105 17.264 1.00 94.12 107 ILE A O 1
ATOM 776 N N . VAL A 1 108 ? -21.320 1.524 17.333 1.00 93.56 108 VAL A N 1
ATOM 777 C CA . VAL A 1 108 ? -21.386 2.972 17.108 1.00 93.56 108 VAL A CA 1
ATOM 778 C C . VAL A 1 108 ? -20.682 3.306 15.797 1.00 93.56 108 VAL A C 1
ATOM 780 O O . VAL A 1 108 ? -19.459 3.412 15.742 1.00 93.56 108 VAL A O 1
ATOM 783 N N . ARG A 1 109 ? -21.471 3.498 14.737 1.00 92.25 109 ARG A N 1
ATOM 784 C CA . ARG A 1 109 ? -21.001 3.907 13.406 1.00 92.25 109 ARG A CA 1
ATOM 785 C C . ARG A 1 109 ? -21.327 5.380 13.190 1.00 92.25 109 ARG A C 1
ATOM 787 O O . ARG A 1 109 ? -22.434 5.715 12.786 1.00 92.25 109 ARG A O 1
ATOM 794 N N . HIS A 1 110 ? -20.385 6.247 13.554 1.00 92.00 110 HIS A N 1
ATOM 795 C CA . HIS A 1 110 ? -20.508 7.705 13.494 1.00 92.00 110 HIS A CA 1
ATOM 796 C C . HIS A 1 110 ? -19.178 8.351 13.103 1.00 92.00 110 HIS A C 1
ATOM 798 O O . HIS A 1 110 ? -18.116 7.838 13.459 1.00 92.00 110 HIS A O 1
ATOM 804 N N . ASN A 1 111 ? -19.250 9.508 12.437 1.00 92.00 111 ASN A N 1
ATOM 805 C CA . ASN A 1 111 ? -18.070 10.302 12.094 1.00 92.00 111 ASN A CA 1
ATOM 806 C C . ASN A 1 111 ? -17.228 10.639 13.329 1.00 92.00 111 ASN A C 1
ATOM 808 O O . ASN A 1 111 ? -17.743 10.968 14.403 1.00 92.00 111 ASN A O 1
ATOM 812 N N . GLY A 1 112 ? -15.917 10.632 13.142 1.00 86.94 112 GLY A N 1
ATOM 813 C CA . GLY A 1 112 ? -14.962 10.978 14.181 1.00 86.94 112 GLY A CA 1
ATOM 814 C C . GLY A 1 112 ? -13.538 10.656 13.752 1.00 86.94 112 GLY A C 1
ATOM 815 O O . GLY A 1 112 ? -13.331 10.019 12.718 1.00 86.94 112 GLY A O 1
ATOM 816 N N . PRO A 1 113 ? -12.542 11.101 14.526 1.00 93.44 113 PRO A N 1
ATOM 817 C CA . PRO A 1 113 ? -11.164 10.780 14.220 1.00 93.44 113 PRO A CA 1
ATOM 818 C C . PRO A 1 113 ? -10.867 9.309 14.527 1.00 93.44 113 PRO A C 1
ATOM 820 O O . PRO A 1 113 ? -11.333 8.756 15.530 1.00 93.44 113 PRO A O 1
ATOM 823 N N . ALA A 1 114 ? -10.029 8.696 13.697 1.00 96.81 114 ALA A N 1
ATOM 824 C CA . ALA A 1 114 ? -9.260 7.529 14.095 1.00 96.81 114 ALA A CA 1
ATOM 825 C C . ALA A 1 114 ? -8.296 7.903 15.236 1.00 96.81 114 ALA A C 1
ATOM 827 O O . ALA A 1 114 ? -7.991 9.076 15.482 1.00 96.81 114 ALA A O 1
ATOM 828 N N . LYS A 1 115 ? -7.816 6.896 15.961 1.00 97.69 115 LYS A N 1
ATOM 829 C CA . LYS A 1 115 ? -6.810 7.074 17.001 1.00 97.69 115 LYS A CA 1
ATOM 830 C C . LYS A 1 115 ? -5.428 6.803 16.427 1.00 97.69 115 LYS A C 1
ATOM 832 O O . LYS A 1 115 ? -5.217 5.743 15.850 1.00 97.69 115 LYS A O 1
ATOM 837 N N . ASP A 1 116 ? -4.510 7.739 16.641 1.00 97.56 116 ASP A N 1
ATOM 838 C CA . ASP A 1 116 ? -3.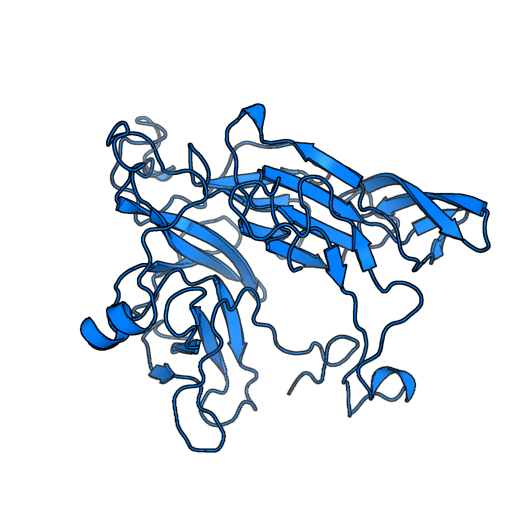103 7.551 16.298 1.00 97.56 116 ASP A CA 1
ATOM 839 C C . ASP A 1 116 ? -2.485 6.493 17.217 1.00 97.56 116 ASP A C 1
ATOM 841 O O . ASP A 1 116 ? -2.569 6.612 18.447 1.00 97.56 116 ASP A O 1
ATOM 845 N N . MET A 1 117 ? -1.937 5.438 16.616 1.00 98.44 117 MET A N 1
ATOM 846 C CA . MET A 1 117 ? -1.420 4.264 17.324 1.00 98.44 117 MET A CA 1
ATOM 847 C C . MET A 1 117 ? 0.097 4.146 17.209 1.00 98.44 117 MET A C 1
ATOM 849 O O . MET A 1 117 ? 0.731 3.595 18.111 1.00 98.44 117 MET A O 1
ATOM 853 N N . PHE A 1 118 ? 0.677 4.684 16.138 1.00 98.56 118 PHE A N 1
ATOM 854 C CA . PHE A 1 118 ? 2.114 4.749 15.934 1.00 98.56 118 PHE A CA 1
ATOM 855 C C . PHE A 1 118 ? 2.483 5.975 15.094 1.00 98.56 118 PHE A C 1
ATOM 857 O O . PHE A 1 118 ? 1.877 6.216 14.055 1.00 98.56 118 PHE A O 1
ATOM 864 N N . ASP A 1 119 ? 3.520 6.686 15.536 1.00 98.06 119 ASP A N 1
ATOM 865 C CA . ASP A 1 119 ? 4.109 7.847 14.869 1.00 98.06 119 ASP A CA 1
ATOM 866 C C . ASP A 1 119 ? 5.565 7.516 14.506 1.00 98.06 119 ASP A C 1
ATOM 868 O O . ASP A 1 119 ? 6.427 7.384 15.384 1.00 98.06 119 ASP A O 1
ATOM 872 N N . GLY A 1 120 ? 5.806 7.336 13.206 1.00 97.88 120 GLY A N 1
ATOM 873 C CA . GLY A 1 120 ? 7.099 7.012 12.609 1.00 97.88 120 GLY A CA 1
ATOM 874 C C . GLY A 1 120 ? 7.909 8.226 12.144 1.00 97.88 120 GLY A C 1
ATOM 875 O O . GLY A 1 120 ? 8.997 8.056 11.584 1.00 97.88 120 GLY A O 1
ATOM 876 N N . THR A 1 121 ? 7.409 9.451 12.348 1.00 96.44 121 THR A N 1
ATOM 877 C CA . THR A 1 121 ? 7.987 10.679 11.767 1.00 96.44 121 THR A CA 1
ATOM 878 C C . THR A 1 121 ? 9.435 10.894 12.200 1.00 96.44 121 THR A C 1
ATOM 880 O O . THR A 1 121 ? 10.308 11.197 11.387 1.00 96.44 121 THR A O 1
ATOM 883 N N . ALA A 1 122 ? 9.740 10.648 13.477 1.00 96.88 122 ALA A N 1
ATOM 884 C CA . ALA A 1 122 ? 11.089 10.781 14.025 1.00 96.88 122 ALA A CA 1
ATOM 885 C C . ALA A 1 122 ? 12.089 9.764 13.442 1.00 96.88 122 ALA A C 1
ATOM 887 O O . ALA A 1 122 ? 13.299 9.951 13.579 1.00 96.88 122 ALA A O 1
ATOM 888 N N . GLN A 1 123 ? 11.604 8.684 12.823 1.00 96.94 123 GLN A N 1
ATOM 889 C CA . GLN A 1 123 ? 12.422 7.695 12.120 1.00 96.94 123 GLN A CA 1
ATOM 890 C C . GLN A 1 123 ? 12.452 7.922 10.601 1.00 96.94 123 GLN A C 1
ATOM 892 O O . GLN A 1 123 ? 13.121 7.159 9.905 1.00 96.94 123 GLN A O 1
ATOM 897 N N . GLY A 1 124 ? 11.766 8.956 10.096 1.00 97.00 124 GLY A N 1
ATOM 898 C CA . GLY A 1 124 ? 11.658 9.248 8.667 1.00 97.00 124 GLY A CA 1
ATOM 899 C C . GLY A 1 124 ? 10.911 8.160 7.900 1.00 97.00 124 GLY A C 1
ATOM 900 O O . GLY A 1 124 ? 11.350 7.791 6.815 1.00 97.00 124 GLY A O 1
ATOM 901 N N . MET A 1 125 ? 9.869 7.580 8.504 1.00 98.31 125 MET A N 1
ATOM 902 C CA . MET A 1 125 ? 9.014 6.584 7.853 1.00 98.31 125 MET A CA 1
ATOM 903 C C . MET A 1 125 ? 7.911 7.267 7.044 1.00 98.31 125 MET A C 1
ATOM 905 O O . MET A 1 125 ? 7.371 8.279 7.481 1.00 98.31 125 MET A O 1
ATOM 909 N N . ASN A 1 126 ? 7.531 6.667 5.918 1.00 98.25 126 ASN A N 1
ATOM 910 C CA . ASN A 1 126 ? 6.450 7.145 5.057 1.00 98.25 126 ASN A CA 1
ATOM 911 C C . ASN A 1 126 ? 5.654 5.925 4.576 1.00 98.25 126 ASN A C 1
ATOM 913 O O . ASN A 1 126 ? 6.171 5.126 3.796 1.00 98.25 126 ASN A O 1
ATOM 917 N N . PHE A 1 127 ? 4.432 5.716 5.072 1.00 98.31 127 PHE A N 1
ATOM 918 C CA . PHE A 1 127 ? 3.688 4.484 4.803 1.00 98.31 127 PHE A CA 1
ATOM 919 C C . PHE A 1 127 ? 2.737 4.654 3.625 1.00 98.31 127 PHE A C 1
ATOM 921 O O . PHE A 1 127 ? 1.848 5.495 3.660 1.00 98.31 127 PHE A O 1
ATOM 928 N N . PHE A 1 128 ? 2.878 3.820 2.598 1.00 96.94 128 PHE A N 1
ATOM 929 C CA . PHE A 1 128 ? 2.061 3.924 1.383 1.00 96.94 128 PHE A CA 1
ATOM 930 C C . PHE A 1 128 ? 1.053 2.792 1.217 1.00 96.94 128 PHE A C 1
ATOM 932 O O . PHE A 1 128 ? 0.091 2.941 0.474 1.00 96.94 128 PHE A O 1
ATOM 939 N N . GLY A 1 129 ? 1.223 1.692 1.946 1.00 96.88 129 GLY A N 1
ATOM 940 C CA . GLY A 1 129 ? 0.332 0.541 1.897 1.00 96.88 129 GLY A CA 1
ATOM 941 C C . GLY A 1 129 ? 0.417 -0.293 3.163 1.00 96.88 129 GLY A C 1
ATOM 942 O O . GLY A 1 129 ? 1.469 -0.339 3.801 1.00 96.88 129 GLY A O 1
ATOM 943 N N . ILE A 1 130 ? -0.681 -0.952 3.531 1.00 98.06 130 ILE A N 1
ATOM 944 C CA . ILE A 1 130 ? -0.748 -1.826 4.705 1.00 98.06 130 ILE A CA 1
ATOM 945 C C . ILE A 1 130 ? -1.547 -3.090 4.413 1.00 98.06 130 ILE A C 1
ATOM 947 O O . ILE A 1 130 ? -2.512 -3.063 3.656 1.00 98.06 130 ILE A O 1
ATOM 951 N N . ALA A 1 131 ? -1.180 -4.186 5.073 1.00 97.44 131 ALA A N 1
ATOM 952 C CA . ALA A 1 131 ? -1.911 -5.444 5.017 1.00 97.44 131 ALA A CA 1
ATOM 953 C C . ALA A 1 131 ? -1.808 -6.205 6.342 1.00 97.44 131 ALA A C 1
ATOM 955 O O . ALA A 1 131 ? -0.847 -6.050 7.094 1.00 97.44 131 ALA A O 1
ATOM 956 N N . LEU A 1 132 ? -2.797 -7.052 6.618 1.00 97.50 132 LEU A N 1
ATOM 957 C CA . LEU A 1 132 ? -2.753 -7.985 7.741 1.00 97.50 132 LEU A CA 1
ATOM 958 C C . LEU A 1 132 ? -2.190 -9.329 7.293 1.00 97.50 132 LEU A C 1
ATOM 960 O O . LEU A 1 132 ? -2.544 -9.819 6.221 1.00 97.50 132 LEU A O 1
ATOM 964 N N . GLU A 1 133 ? -1.385 -9.945 8.157 1.00 95.50 133 GLU A N 1
ATOM 965 C CA . GLU A 1 133 ? -0.908 -11.316 7.984 1.00 95.50 133 GLU A CA 1
ATOM 966 C C . GLU A 1 133 ? -2.079 -12.291 7.716 1.00 95.50 133 GLU A C 1
ATOM 968 O O . GLU A 1 133 ? -3.034 -12.341 8.512 1.00 95.50 133 GLU A O 1
ATOM 973 N N . PRO A 1 134 ? -2.021 -13.101 6.637 1.00 91.31 134 PRO A N 1
ATOM 974 C CA . PRO A 1 134 ? -3.047 -14.094 6.343 1.00 91.31 134 PRO A CA 1
ATOM 975 C C . PRO A 1 134 ? -3.222 -15.118 7.471 1.00 91.31 134 PRO A C 1
ATOM 977 O O . PRO A 1 134 ? -2.266 -15.553 8.104 1.00 91.31 134 PRO A O 1
ATOM 980 N N . GLY A 1 135 ? -4.457 -15.565 7.709 1.00 79.88 135 GLY A N 1
ATOM 981 C CA . GLY A 1 135 ? -4.729 -16.719 8.580 1.00 79.88 135 GLY A CA 1
ATOM 982 C C . GLY A 1 135 ? -4.600 -16.491 10.095 1.00 79.88 135 GLY A C 1
ATOM 983 O O . GLY A 1 135 ? -4.889 -17.412 10.858 1.00 79.88 135 GLY A O 1
ATOM 984 N N . GLY A 1 136 ? -4.241 -15.288 10.553 1.00 76.31 136 GLY A N 1
ATOM 985 C CA . GLY A 1 136 ? -4.156 -14.971 11.986 1.00 76.31 136 GLY A CA 1
ATOM 986 C C . GLY A 1 136 ? -4.372 -13.499 12.331 1.00 76.31 136 GLY A C 1
ATOM 987 O O . GLY A 1 136 ? -4.941 -13.202 13.391 1.00 76.31 136 GLY A O 1
ATOM 988 N N . GLY A 1 137 ? -3.966 -12.591 11.435 1.00 83.44 137 GLY A N 1
ATOM 989 C CA . GLY A 1 137 ? -4.116 -11.148 11.608 1.00 83.44 137 GLY A CA 1
ATOM 990 C C . GLY A 1 137 ? -3.509 -10.634 12.914 1.00 83.44 137 GLY A C 1
ATOM 991 O O . GLY A 1 137 ? -4.076 -9.732 13.518 1.00 83.44 137 GLY A O 1
ATOM 992 N N . ASP A 1 138 ? -2.431 -11.252 13.408 1.00 93.19 138 ASP A N 1
ATOM 993 C CA . ASP A 1 138 ? -1.711 -10.789 14.606 1.00 93.19 138 ASP A CA 1
ATOM 994 C C . ASP A 1 138 ? -0.586 -9.806 14.271 1.00 93.19 138 ASP A C 1
ATOM 996 O O . ASP A 1 138 ? -0.091 -9.116 15.164 1.00 93.19 138 ASP A O 1
ATOM 1000 N N . THR A 1 139 ? -0.223 -9.719 12.993 1.00 97.06 139 THR A N 1
ATOM 1001 C CA . THR A 1 139 ? 0.812 -8.820 12.496 1.00 97.06 139 THR A CA 1
ATOM 1002 C C . THR A 1 139 ? 0.232 -7.905 11.425 1.00 97.06 139 THR A C 1
ATOM 1004 O O . THR A 1 139 ? -0.436 -8.359 10.493 1.00 97.06 139 THR A O 1
ATOM 1007 N N . LEU A 1 140 ? 0.486 -6.607 11.573 1.00 98.56 140 LEU A N 1
ATOM 1008 C CA . LEU A 1 140 ? 0.238 -5.591 10.558 1.00 98.56 140 LEU A CA 1
ATOM 1009 C C . LEU A 1 140 ? 1.550 -5.327 9.828 1.00 98.56 140 LEU A C 1
ATOM 1011 O O . LEU A 1 140 ? 2.564 -5.015 10.454 1.00 98.56 140 LEU A O 1
ATOM 1015 N N . TRP A 1 141 ? 1.521 -5.429 8.509 1.00 98.69 141 TRP A N 1
ATOM 1016 C CA . TRP A 1 141 ? 2.633 -5.068 7.647 1.00 98.69 141 TRP A CA 1
ATOM 1017 C C . TRP A 1 141 ? 2.383 -3.708 7.013 1.00 98.69 141 TRP A C 1
ATOM 1019 O O . TRP A 1 141 ? 1.257 -3.417 6.614 1.00 98.69 141 TRP A O 1
ATOM 1029 N 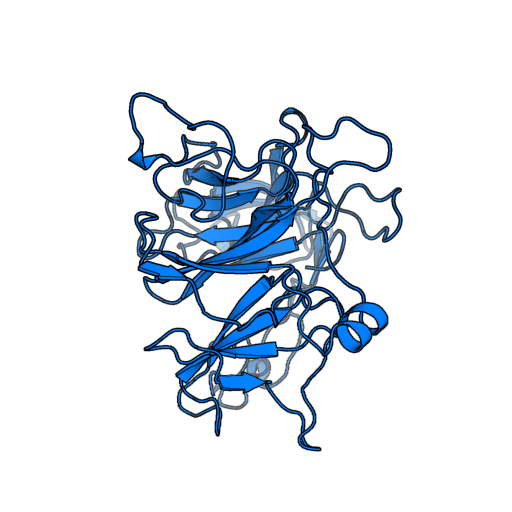N . ALA A 1 142 ? 3.432 -2.896 6.901 1.00 98.75 142 ALA A N 1
ATOM 1030 C CA . ALA A 1 142 ? 3.381 -1.589 6.259 1.00 98.75 142 ALA A CA 1
ATOM 1031 C C . ALA A 1 142 ? 4.530 -1.426 5.260 1.00 98.75 142 ALA A C 1
ATOM 1033 O O . ALA A 1 142 ? 5.685 -1.689 5.595 1.00 98.75 142 ALA A O 1
ATOM 1034 N N . ALA A 1 143 ? 4.218 -0.983 4.046 1.00 98.69 143 ALA A N 1
ATOM 1035 C CA . ALA A 1 143 ? 5.202 -0.575 3.054 1.00 98.69 143 ALA A CA 1
ATOM 1036 C C . ALA A 1 143 ? 5.729 0.820 3.417 1.00 98.69 143 ALA A C 1
ATOM 1038 O O . ALA A 1 143 ? 5.018 1.812 3.260 1.00 98.69 143 ALA A O 1
ATOM 1039 N N . ASP A 1 144 ? 6.946 0.871 3.962 1.00 98.75 144 ASP A N 1
ATOM 1040 C CA . ASP A 1 144 ? 7.660 2.101 4.300 1.00 98.75 144 ASP A CA 1
ATOM 1041 C C . ASP A 1 144 ? 8.526 2.524 3.111 1.00 98.75 144 ASP A C 1
ATOM 1043 O O . ASP A 1 144 ? 9.532 1.875 2.811 1.00 98.75 144 ASP A O 1
ATOM 1047 N N . PHE A 1 145 ? 8.126 3.610 2.455 1.00 98.50 145 PHE A N 1
ATOM 1048 C CA . PHE A 1 145 ? 8.829 4.264 1.351 1.00 98.50 145 PHE A CA 1
ATOM 1049 C C . PHE A 1 145 ? 9.598 5.512 1.832 1.00 98.50 145 PHE A C 1
ATOM 1051 O O . PHE A 1 145 ? 9.820 6.462 1.084 1.00 98.50 145 PHE A O 1
ATOM 1058 N N . GLY A 1 146 ? 9.964 5.546 3.116 1.00 98.12 146 GLY A N 1
ATOM 1059 C CA . GLY A 1 146 ? 10.676 6.662 3.727 1.00 98.12 146 GLY A CA 1
ATOM 1060 C C . GLY A 1 146 ? 12.196 6.605 3.564 1.00 98.12 146 GLY A C 1
ATOM 1061 O O . GLY A 1 146 ? 12.744 6.009 2.638 1.00 98.12 146 GLY A O 1
ATOM 1062 N N . ALA A 1 147 ? 12.912 7.194 4.521 1.00 97.06 147 ALA A N 1
ATOM 1063 C CA . ALA A 1 147 ? 14.369 7.355 4.493 1.00 97.06 147 ALA A CA 1
ATOM 1064 C C . ALA A 1 147 ? 15.170 6.037 4.610 1.00 97.06 147 ALA A C 1
ATOM 1066 O O . ALA A 1 147 ? 16.384 6.020 4.395 1.00 97.06 147 ALA A O 1
ATOM 1067 N N . ALA A 1 148 ? 14.522 4.931 4.984 1.00 96.38 148 ALA A N 1
ATOM 1068 C CA . ALA A 1 148 ? 15.131 3.603 5.093 1.00 96.38 148 ALA A CA 1
ATOM 1069 C C . ALA A 1 148 ? 14.139 2.517 4.637 1.00 96.38 148 ALA A C 1
ATOM 1071 O O . ALA A 1 148 ? 13.660 1.734 5.472 1.00 96.38 148 ALA A O 1
ATOM 1072 N N . PRO A 1 149 ? 13.815 2.475 3.335 1.00 98.00 149 PRO A N 1
ATOM 1073 C CA . PRO A 1 149 ? 12.591 1.856 2.866 1.00 98.00 149 PRO A CA 1
ATOM 1074 C C . PRO A 1 149 ? 12.626 0.327 2.950 1.00 98.00 149 PRO A C 1
ATOM 1076 O O . PRO A 1 149 ? 13.636 -0.310 2.634 1.00 98.00 149 PRO A O 1
ATOM 1079 N N . GLN A 1 150 ? 11.523 -0.262 3.414 1.00 97.94 150 GLN A N 1
ATOM 1080 C CA . GLN A 1 150 ? 11.348 -1.700 3.657 1.00 97.94 150 GLN A CA 1
ATOM 1081 C C . GLN A 1 150 ? 9.891 -2.026 4.020 1.00 97.94 150 GLN A C 1
ATOM 1083 O O . GLN A 1 150 ? 9.082 -1.134 4.252 1.00 97.94 150 GLN A O 1
ATOM 1088 N N . ILE A 1 151 ? 9.557 -3.311 4.161 1.00 98.69 151 ILE A N 1
ATOM 1089 C CA . ILE A 1 151 ? 8.342 -3.695 4.889 1.00 98.69 151 ILE A CA 1
ATOM 1090 C C . ILE A 1 151 ? 8.604 -3.566 6.396 1.00 98.69 151 ILE A C 1
ATOM 1092 O O . ILE A 1 151 ? 9.570 -4.125 6.922 1.00 98.69 151 ILE A O 1
ATOM 1096 N N . ARG A 1 152 ? 7.748 -2.829 7.105 1.00 98.56 152 ARG A N 1
ATOM 1097 C CA . ARG A 1 152 ? 7.703 -2.761 8.573 1.00 98.56 152 ARG A CA 1
ATOM 1098 C C . ARG A 1 152 ? 6.653 -3.719 9.104 1.00 98.56 152 ARG A C 1
ATOM 1100 O O . ARG A 1 152 ? 5.647 -3.961 8.443 1.00 98.56 152 ARG A O 1
ATOM 1107 N N . GLN A 1 153 ? 6.874 -4.227 10.311 1.00 98.44 153 GLN A N 1
ATOM 1108 C CA . GLN A 1 153 ? 5.930 -5.103 10.993 1.00 98.44 153 GLN A CA 1
ATOM 1109 C C . GLN A 1 153 ? 5.547 -4.521 12.347 1.00 98.44 153 GLN A C 1
ATOM 1111 O O . GLN A 1 153 ? 6.401 -4.025 13.086 1.00 98.44 153 GLN A O 1
ATOM 1116 N N . PHE A 1 154 ? 4.266 -4.618 12.677 1.00 98.69 154 PHE A N 1
ATOM 1117 C CA . PHE A 1 154 ? 3.707 -4.218 13.957 1.00 98.69 154 PHE A CA 1
ATOM 1118 C C . PHE A 1 154 ? 2.940 -5.389 14.549 1.00 98.69 154 PHE A C 1
ATOM 1120 O O . PHE A 1 154 ? 2.138 -6.019 13.859 1.00 98.69 154 PHE A O 1
ATOM 1127 N N . ASP A 1 155 ? 3.168 -5.671 15.829 1.00 98.00 155 ASP A N 1
ATOM 1128 C CA . ASP A 1 155 ? 2.365 -6.657 16.540 1.00 98.00 155 ASP A CA 1
ATOM 1129 C C . ASP A 1 155 ? 0.925 -6.155 16.736 1.00 98.00 155 ASP A C 1
ATOM 1131 O O . ASP A 1 155 ? 0.611 -4.967 16.604 1.00 98.00 155 ASP A O 1
ATOM 1135 N N . LYS A 1 156 ? 0.038 -7.064 17.133 1.00 97.44 156 LYS A N 1
ATOM 1136 C CA . LYS A 1 156 ? -1.364 -6.767 17.446 1.00 97.44 156 LYS A CA 1
ATOM 1137 C C . LYS A 1 156 ? -1.577 -5.703 18.534 1.00 97.44 156 LYS A C 1
ATOM 1139 O O . LYS A 1 156 ? -2.706 -5.271 18.743 1.00 97.44 156 LYS A O 1
ATOM 1144 N N . ASN A 1 157 ? -0.531 -5.301 19.258 1.00 97.88 157 ASN A N 1
ATOM 1145 C CA . ASN A 1 157 ? -0.553 -4.235 20.260 1.00 97.88 157 ASN A CA 1
ATOM 1146 C C . ASN A 1 157 ? 0.021 -2.917 19.714 1.00 97.88 157 ASN A C 1
ATOM 1148 O O . ASN A 1 157 ? 0.352 -2.037 20.514 1.00 97.88 157 ASN A O 1
ATOM 1152 N N . TRP A 1 158 ? 0.134 -2.784 18.388 1.00 98.06 158 TRP A N 1
ATOM 1153 C CA . TRP A 1 158 ? 0.650 -1.612 17.675 1.00 98.06 158 TRP A CA 1
ATOM 1154 C C . TRP A 1 158 ? 2.142 -1.351 17.876 1.00 98.06 158 TRP A C 1
ATOM 1156 O O . TRP A 1 158 ? 2.625 -0.247 17.627 1.00 98.06 158 TRP A O 1
ATOM 1166 N N . ARG A 1 159 ? 2.901 -2.343 18.353 1.00 97.94 159 ARG A N 1
ATOM 1167 C CA . ARG A 1 159 ? 4.331 -2.165 18.615 1.00 97.94 159 ARG A CA 1
ATOM 1168 C C . ARG A 1 159 ? 5.132 -2.568 17.389 1.00 97.94 159 ARG A C 1
ATOM 1170 O O . ARG A 1 159 ? 4.929 -3.683 16.912 1.00 97.94 159 ARG A O 1
ATOM 1177 N N . PRO A 1 160 ? 6.076 -1.736 16.918 1.00 97.94 160 PRO A N 1
ATOM 1178 C CA . PRO A 1 160 ? 6.989 -2.164 15.872 1.00 97.94 160 PRO A CA 1
ATOM 1179 C C . PRO A 1 160 ? 7.803 -3.363 16.369 1.00 97.94 160 PRO A C 1
ATOM 1181 O O . PRO A 1 160 ? 8.332 -3.355 17.485 1.00 97.94 160 PRO A O 1
ATOM 1184 N N . VAL A 1 161 ? 7.908 -4.387 15.532 1.00 97.38 161 VAL A N 1
ATOM 1185 C CA . VAL A 1 161 ? 8.731 -5.578 15.764 1.00 97.38 161 VAL A CA 1
ATOM 1186 C C . VAL A 1 161 ? 9.785 -5.695 14.659 1.00 97.38 161 VAL A C 1
ATOM 1188 O O . VAL A 1 161 ? 9.644 -5.062 13.609 1.00 97.38 161 VAL A O 1
ATOM 1191 N N . PRO A 1 162 ? 10.886 -6.437 14.878 1.00 94.12 162 PRO A N 1
ATOM 1192 C CA . PRO A 1 162 ? 11.869 -6.662 13.826 1.00 94.12 162 PRO A CA 1
ATOM 1193 C C . PRO A 1 162 ? 11.215 -7.259 12.578 1.00 94.12 162 PRO A C 1
ATOM 1195 O O . PRO A 1 162 ? 10.452 -8.212 12.682 1.00 94.12 162 PRO A O 1
ATOM 1198 N N . THR A 1 163 ? 11.536 -6.717 11.403 1.00 91.56 163 THR A N 1
ATOM 1199 C CA . THR A 1 163 ? 11.075 -7.296 10.139 1.00 91.56 163 THR A CA 1
ATOM 1200 C C . THR A 1 163 ? 11.724 -8.662 9.925 1.00 91.56 163 THR A C 1
ATOM 1202 O O . THR A 1 163 ? 12.957 -8.771 9.870 1.00 91.56 163 THR A O 1
ATOM 1205 N N . GLU A 1 164 ? 10.876 -9.676 9.773 1.00 92.25 164 GLU A N 1
ATOM 1206 C CA . GLU A 1 164 ? 11.224 -11.034 9.357 1.00 92.25 164 GLU A CA 1
ATOM 1207 C C . GLU A 1 164 ? 10.683 -11.293 7.941 1.00 92.25 164 GLU A C 1
ATOM 1209 O O . GLU A 1 164 ? 9.577 -10.873 7.606 1.00 92.25 164 GLU A O 1
ATOM 1214 N N . GLY A 1 165 ? 11.467 -11.954 7.086 1.00 95.81 165 GLY A N 1
ATOM 1215 C CA . GLY A 1 165 ? 11.113 -12.117 5.672 1.00 95.81 165 GLY A CA 1
ATOM 1216 C C . GLY A 1 165 ? 11.099 -10.791 4.895 1.00 95.81 165 GLY A C 1
ATOM 1217 O O . GLY A 1 165 ? 11.738 -9.814 5.288 1.00 95.81 165 GLY A O 1
ATOM 1218 N N . PHE A 1 166 ? 10.401 -10.780 3.758 1.00 97.94 166 PHE A N 1
ATOM 1219 C CA . PHE A 1 166 ? 10.219 -9.629 2.862 1.00 97.94 166 PHE A CA 1
ATOM 1220 C C . PHE A 1 166 ? 11.525 -8.943 2.433 1.00 97.94 166 PHE A C 1
ATOM 1222 O O . PHE A 1 166 ? 11.573 -7.725 2.238 1.00 97.94 166 PHE A O 1
ATOM 1229 N N . ALA A 1 167 ? 12.596 -9.724 2.261 1.00 97.62 167 ALA A N 1
ATOM 1230 C CA . ALA A 1 167 ? 13.835 -9.227 1.676 1.00 97.62 167 ALA A CA 1
ATOM 1231 C C . ALA A 1 167 ? 13.536 -8.647 0.285 1.00 97.62 167 ALA A C 1
ATOM 1233 O O . ALA A 1 167 ? 12.990 -9.341 -0.573 1.00 97.62 167 ALA A O 1
ATOM 1234 N N . ASN A 1 168 ? 13.878 -7.373 0.066 1.00 98.31 168 ASN A N 1
ATOM 1235 C CA . ASN A 1 168 ? 13.626 -6.699 -1.204 1.00 98.31 168 ASN A CA 1
ATOM 1236 C C . ASN A 1 168 ? 14.481 -7.349 -2.312 1.00 98.31 168 ASN A C 1
ATOM 1238 O O . ASN A 1 168 ? 15.708 -7.201 -2.278 1.00 98.31 168 ASN A O 1
ATOM 1242 N N . PRO A 1 169 ? 13.877 -8.031 -3.306 1.00 98.06 169 PRO A N 1
ATOM 1243 C CA . PRO A 1 169 ? 14.634 -8.735 -4.340 1.00 98.06 169 PRO A CA 1
ATOM 1244 C C . PRO A 1 169 ? 15.314 -7.784 -5.338 1.00 98.06 169 PRO A C 1
ATOM 1246 O O . PRO A 1 169 ? 16.129 -8.228 -6.144 1.00 98.06 169 PRO A O 1
ATOM 1249 N N . PHE A 1 170 ? 14.992 -6.489 -5.289 1.00 98.62 170 PHE A N 1
ATOM 1250 C CA . PHE A 1 170 ? 15.500 -5.463 -6.199 1.00 98.62 170 PHE A CA 1
ATOM 1251 C C . PHE A 1 170 ? 16.573 -4.569 -5.565 1.00 98.62 170 PHE A C 1
ATOM 1253 O O . PHE A 1 170 ? 17.164 -3.745 -6.257 1.00 98.62 170 PHE A O 1
ATOM 1260 N N . ALA A 1 171 ? 16.839 -4.725 -4.266 1.00 98.38 171 ALA A N 1
ATOM 1261 C CA . ALA A 1 171 ? 17.812 -3.915 -3.546 1.00 98.38 171 ALA A CA 1
ATOM 1262 C C . ALA A 1 171 ? 19.263 -4.284 -3.905 1.00 98.38 171 ALA A C 1
ATOM 1264 O O . ALA A 1 171 ? 19.674 -5.449 -3.843 1.00 98.38 171 ALA A O 1
ATOM 1265 N N . THR A 1 172 ? 20.073 -3.271 -4.216 1.00 97.94 172 THR A N 1
ATOM 1266 C CA . THR A 1 172 ? 21.459 -3.420 -4.689 1.00 97.94 172 THR A CA 1
ATOM 1267 C C . THR A 1 172 ? 22.508 -2.784 -3.772 1.00 97.94 172 THR A C 1
ATOM 1269 O O . THR A 1 172 ? 23.696 -2.773 -4.108 1.00 97.94 172 THR A O 1
ATOM 1272 N N . GLY A 1 173 ? 22.096 -2.248 -2.620 1.00 96.94 173 GLY A N 1
ATOM 1273 C CA . GLY A 1 173 ? 22.985 -1.676 -1.611 1.00 96.94 173 GLY A CA 1
ATOM 1274 C C . GLY A 1 173 ? 23.687 -2.717 -0.734 1.00 96.94 173 GLY A C 1
ATOM 1275 O O . GLY A 1 173 ? 23.769 -3.902 -1.058 1.00 96.94 173 GLY A O 1
ATOM 1276 N N . ASP A 1 174 ? 24.214 -2.252 0.400 1.00 96.50 174 ASP A N 1
ATOM 1277 C CA . ASP A 1 174 ? 24.935 -3.106 1.348 1.00 96.50 174 ASP A CA 1
ATOM 1278 C C . ASP A 1 174 ? 24.019 -4.179 1.967 1.00 96.50 174 ASP A C 1
ATOM 1280 O O . ASP A 1 174 ? 22.833 -3.910 2.194 1.00 96.50 174 ASP A O 1
ATOM 1284 N N . PRO A 1 175 ? 24.554 -5.361 2.333 1.00 96.88 175 PRO A N 1
ATOM 1285 C CA . PRO A 1 175 ? 23.803 -6.365 3.081 1.00 96.88 175 PRO A CA 1
ATOM 1286 C C . PRO A 1 175 ? 23.181 -5.782 4.353 1.00 96.88 175 PRO A C 1
ATOM 1288 O O . PRO A 1 175 ? 23.830 -5.025 5.085 1.00 96.88 175 PRO A O 1
ATOM 1291 N N . ILE A 1 176 ? 21.934 -6.158 4.646 1.00 95.12 176 ILE A N 1
ATOM 1292 C CA . ILE A 1 176 ? 21.272 -5.768 5.900 1.00 95.12 176 ILE A CA 1
ATOM 1293 C C . ILE A 1 176 ? 22.019 -6.371 7.092 1.00 95.12 176 ILE A C 1
ATOM 1295 O O . ILE A 1 176 ? 22.295 -5.671 8.067 1.00 95.12 176 ILE A O 1
ATOM 1299 N N . ASP A 1 177 ? 22.380 -7.649 6.982 1.00 94.50 177 ASP A N 1
ATOM 1300 C CA . ASP A 1 177 ? 23.213 -8.365 7.940 1.00 94.50 177 ASP A CA 1
ATOM 1301 C C . ASP A 1 177 ? 24.258 -9.207 7.188 1.00 94.50 177 ASP A C 1
ATOM 1303 O O . ASP A 1 177 ? 23.907 -10.199 6.548 1.00 94.50 177 ASP A O 1
ATOM 1307 N N . PRO A 1 178 ? 25.556 -8.853 7.252 1.00 94.50 178 PRO A N 1
ATOM 1308 C CA . PRO A 1 178 ? 26.612 -9.639 6.617 1.00 94.50 178 PRO A CA 1
ATOM 1309 C C . PRO A 1 178 ? 26.710 -11.091 7.110 1.00 94.50 178 PRO A C 1
ATOM 1311 O O . PRO A 1 178 ? 27.315 -11.918 6.426 1.00 94.50 178 PRO A O 1
ATOM 1314 N N . ALA A 1 179 ? 26.171 -11.405 8.293 1.00 96.44 179 ALA A N 1
ATOM 1315 C CA . ALA A 1 179 ? 26.144 -12.757 8.842 1.00 96.44 179 ALA A CA 1
ATOM 1316 C C . ALA A 1 179 ? 24.911 -13.567 8.405 1.00 96.44 179 ALA A C 1
ATOM 1318 O O . ALA A 1 179 ? 24.928 -14.792 8.540 1.00 96.44 179 ALA A O 1
ATOM 1319 N N . ASP A 1 180 ? 23.880 -12.915 7.860 1.00 92.94 180 ASP A N 1
ATOM 1320 C CA . ASP A 1 180 ? 22.644 -13.548 7.400 1.00 92.94 180 ASP A CA 1
ATOM 1321 C C . ASP A 1 180 ? 22.213 -12.999 6.024 1.00 92.94 180 ASP A C 1
ATOM 1323 O O . ASP A 1 180 ? 21.405 -12.068 5.931 1.00 92.94 180 ASP A O 1
ATOM 1327 N N . PRO A 1 181 ? 22.722 -13.592 4.925 1.00 89.56 181 PRO A N 1
ATOM 1328 C CA . PRO A 1 181 ? 22.363 -13.191 3.565 1.00 89.56 181 PRO A CA 1
ATOM 1329 C C . PRO A 1 181 ? 20.867 -13.323 3.249 1.00 89.56 181 PRO A C 1
ATOM 1331 O O . PRO A 1 181 ? 20.393 -12.685 2.311 1.00 89.56 181 PRO A O 1
ATOM 1334 N N . GLY A 1 182 ? 20.120 -14.133 4.012 1.00 90.25 182 GLY A N 1
ATOM 1335 C CA . GLY A 1 182 ? 18.676 -14.297 3.836 1.00 90.25 182 GLY A CA 1
ATOM 1336 C C . GLY A 1 182 ? 17.892 -13.017 4.127 1.00 90.25 182 GLY A C 1
ATOM 1337 O O . GLY A 1 182 ? 16.792 -12.846 3.609 1.00 90.25 182 GLY A O 1
ATOM 1338 N N . ARG A 1 183 ? 18.479 -12.076 4.881 1.00 92.88 183 ARG A N 1
ATOM 1339 C CA . ARG A 1 183 ? 17.888 -10.752 5.126 1.00 92.88 183 ARG A CA 1
ATOM 1340 C C . ARG A 1 183 ? 17.964 -9.820 3.919 1.00 92.88 183 ARG A C 1
ATOM 1342 O O . ARG A 1 183 ? 17.324 -8.775 3.927 1.00 92.88 183 ARG A O 1
ATOM 1349 N N . GLY A 1 184 ? 18.724 -10.186 2.888 1.00 95.50 184 GLY A N 1
ATOM 1350 C CA . GLY A 1 184 ? 18.889 -9.390 1.679 1.00 95.50 184 GLY A CA 1
ATOM 1351 C C . GLY A 1 184 ? 19.720 -8.123 1.887 1.00 95.50 184 GLY A C 1
ATOM 1352 O O . GLY A 1 184 ? 20.502 -7.991 2.835 1.00 95.50 184 GLY A O 1
ATOM 1353 N N . ASN A 1 185 ? 19.551 -7.188 0.957 1.00 97.38 185 ASN A N 1
ATOM 1354 C CA . ASN A 1 185 ? 20.308 -5.944 0.889 1.00 97.38 185 ASN A CA 1
ATOM 1355 C C . ASN A 1 185 ? 19.428 -4.743 1.232 1.00 97.38 185 ASN A C 1
ATOM 1357 O O . ASN A 1 185 ? 18.208 -4.768 1.071 1.00 97.38 185 ASN A O 1
ATOM 1361 N N . LYS A 1 186 ? 20.068 -3.661 1.668 1.00 96.81 186 LYS A N 1
ATOM 1362 C CA . LYS A 1 186 ? 19.436 -2.344 1.745 1.00 96.81 186 LYS A CA 1
ATOM 1363 C C . LYS A 1 186 ? 19.206 -1.823 0.331 1.00 96.81 186 LYS A C 1
ATOM 1365 O O . LYS A 1 186 ? 20.073 -1.981 -0.529 1.00 96.81 186 LYS A O 1
ATOM 1370 N N . ALA A 1 187 ? 18.069 -1.178 0.100 1.00 98.00 187 ALA A N 1
ATOM 1371 C CA . ALA A 1 187 ? 17.888 -0.394 -1.115 1.00 98.00 187 ALA A CA 1
ATOM 1372 C C . ALA A 1 187 ? 18.853 0.803 -1.112 1.00 98.00 187 ALA A C 1
ATOM 1374 O O . ALA A 1 187 ? 19.287 1.268 -0.052 1.00 98.00 187 ALA A O 1
ATOM 1375 N N . ARG A 1 188 ? 19.148 1.327 -2.298 1.00 98.00 188 ARG A N 1
ATOM 1376 C CA . ARG A 1 188 ? 19.748 2.653 -2.499 1.00 98.00 188 ARG A CA 1
ATOM 1377 C C . ARG A 1 188 ? 18.891 3.465 -3.479 1.00 98.00 188 ARG A C 1
ATOM 1379 O O . ARG A 1 188 ? 18.129 2.849 -4.224 1.00 98.00 188 ARG A O 1
ATOM 1386 N N . PRO A 1 189 ? 19.036 4.801 -3.535 1.00 98.19 189 PRO A N 1
ATOM 1387 C CA . PRO A 1 189 ? 18.351 5.611 -4.537 1.00 98.19 189 PRO A CA 1
ATOM 1388 C C . PRO A 1 189 ? 18.529 5.055 -5.958 1.00 98.19 189 PRO A C 1
ATOM 1390 O O . PRO A 1 189 ? 19.649 4.730 -6.367 1.00 98.19 189 PRO A O 1
ATOM 1393 N N . GLY A 1 190 ? 17.423 4.921 -6.691 1.00 98.12 190 GLY A N 1
ATOM 1394 C CA . GLY A 1 190 ? 17.348 4.279 -8.006 1.00 98.12 190 GLY A CA 1
ATOM 1395 C C . GLY A 1 190 ? 16.922 2.807 -7.971 1.00 98.12 190 GLY A C 1
ATOM 1396 O O . GLY A 1 190 ? 16.497 2.283 -8.999 1.00 98.12 190 GLY A O 1
ATOM 1397 N N . ASP A 1 191 ? 16.991 2.133 -6.818 1.00 98.69 191 ASP A N 1
ATOM 1398 C CA . ASP A 1 191 ? 16.406 0.799 -6.665 1.00 98.69 191 ASP A CA 1
ATOM 1399 C C . ASP A 1 191 ? 14.881 0.906 -6.451 1.00 98.69 191 ASP A C 1
ATOM 1401 O O . ASP A 1 191 ? 14.410 1.856 -5.809 1.00 98.69 191 ASP A O 1
ATOM 1405 N N . PRO A 1 192 ? 14.092 -0.084 -6.905 1.00 98.81 192 PRO A N 1
ATOM 1406 C CA . PRO A 1 192 ? 12.703 -0.239 -6.487 1.00 98.81 192 PRO A CA 1
ATOM 1407 C C . PRO A 1 192 ? 12.579 -0.520 -4.984 1.00 98.81 192 PRO A C 1
ATOM 1409 O O . PRO A 1 192 ? 13.260 -1.399 -4.448 1.00 98.81 192 PRO A O 1
ATOM 1412 N N . ALA A 1 193 ? 11.668 0.178 -4.307 1.00 98.75 193 ALA A N 1
ATOM 1413 C CA . ALA A 1 193 ? 11.370 0.009 -2.885 1.00 98.75 193 ALA A CA 1
ATOM 1414 C C . ALA A 1 193 ? 9.867 -0.228 -2.631 1.00 98.75 193 ALA A C 1
ATOM 1416 O O . ALA A 1 193 ? 9.060 0.174 -3.468 1.00 98.75 193 ALA A O 1
ATOM 1417 N N . PRO A 1 194 ? 9.476 -0.899 -1.524 1.00 98.62 194 PRO A N 1
ATOM 1418 C CA . PRO A 1 194 ? 8.080 -1.257 -1.271 1.00 98.62 194 PRO A CA 1
ATOM 1419 C C . PRO A 1 194 ? 7.153 -0.040 -1.235 1.00 98.62 194 PRO A C 1
ATOM 1421 O O . PRO A 1 194 ? 7.336 0.843 -0.404 1.00 98.62 194 PRO A O 1
ATOM 1424 N N . PHE A 1 195 ? 6.143 -0.029 -2.101 1.00 98.25 195 PHE A N 1
ATOM 1425 C CA . PHE A 1 195 ? 5.186 1.068 -2.260 1.00 98.25 195 PHE A CA 1
ATOM 1426 C C . PHE A 1 195 ? 3.774 0.668 -1.816 1.00 98.25 195 PHE A C 1
ATOM 1428 O O . PHE A 1 195 ? 3.067 1.454 -1.199 1.00 98.25 195 PHE A O 1
ATOM 1435 N N . ASN A 1 196 ? 3.381 -0.589 -2.022 1.00 98.31 196 ASN A N 1
ATOM 1436 C CA . ASN A 1 196 ? 2.181 -1.158 -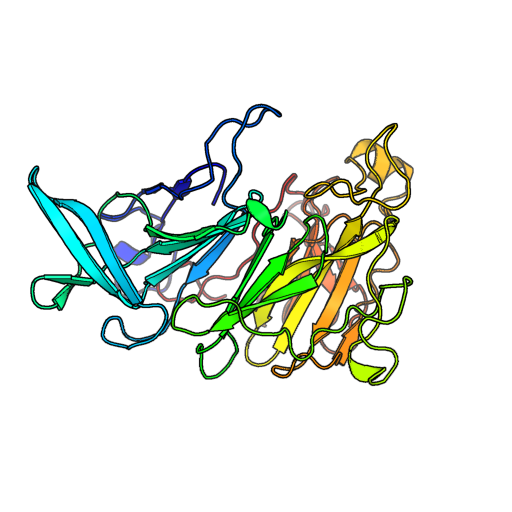1.416 1.00 98.31 196 ASN A CA 1
ATOM 1437 C C . ASN A 1 196 ? 2.425 -2.608 -0.985 1.00 98.31 196 ASN A C 1
ATOM 1439 O O . ASN A 1 196 ? 3.316 -3.282 -1.500 1.00 98.31 196 ASN A O 1
ATOM 1443 N N . ILE A 1 197 ? 1.606 -3.097 -0.056 1.00 98.38 197 ILE A N 1
ATOM 1444 C CA . ILE A 1 197 ? 1.522 -4.506 0.323 1.00 98.38 197 ILE A CA 1
ATOM 1445 C C . ILE A 1 197 ? 0.051 -4.907 0.420 1.00 98.38 197 ILE A C 1
ATOM 1447 O O . ILE A 1 197 ? -0.765 -4.183 0.982 1.00 98.38 197 ILE A O 1
ATOM 1451 N N . THR A 1 198 ? -0.316 -6.047 -0.155 1.00 96.12 198 THR A N 1
ATOM 1452 C CA . THR A 1 198 ? -1.701 -6.537 -0.195 1.00 96.12 198 THR A CA 1
ATOM 1453 C C . THR A 1 198 ? -1.730 -8.050 -0.030 1.00 96.12 198 THR A C 1
ATOM 1455 O O . THR A 1 198 ? -0.848 -8.753 -0.521 1.00 96.12 198 THR A O 1
ATOM 1458 N N . THR A 1 199 ? -2.749 -8.565 0.655 1.00 95.62 199 THR A N 1
ATOM 1459 C CA . THR A 1 199 ? -2.979 -10.005 0.807 1.00 95.62 199 THR A CA 1
ATOM 1460 C C . THR A 1 199 ? -4.160 -10.465 -0.040 1.00 95.62 199 THR A C 1
ATOM 1462 O O . THR A 1 199 ? -5.220 -9.843 -0.045 1.00 95.62 199 THR A O 1
ATOM 1465 N N . ILE A 1 200 ? -3.973 -11.566 -0.772 1.00 93.75 200 ILE A N 1
ATOM 1466 C CA . ILE A 1 200 ? -4.999 -12.206 -1.604 1.00 93.75 200 ILE A CA 1
ATOM 1467 C C . ILE A 1 200 ? -5.025 -13.688 -1.230 1.00 93.75 200 ILE A C 1
ATOM 1469 O O . ILE A 1 200 ? -4.170 -14.467 -1.650 1.00 93.75 200 ILE A O 1
ATOM 1473 N N . GLY A 1 201 ? -5.996 -14.079 -0.403 1.00 91.75 201 GLY A N 1
ATOM 1474 C CA . GLY A 1 201 ? -5.991 -15.405 0.215 1.00 91.75 201 GLY A CA 1
ATOM 1475 C C . GLY A 1 201 ? -4.793 -15.564 1.156 1.00 91.75 201 GLY A C 1
ATOM 1476 O O . GLY A 1 201 ? -4.646 -14.797 2.103 1.00 91.75 201 GLY A O 1
ATOM 1477 N N . ASP A 1 202 ? -3.951 -16.562 0.901 1.00 93.62 202 ASP A N 1
ATOM 1478 C CA . ASP A 1 202 ? -2.699 -16.837 1.619 1.00 93.62 202 ASP A CA 1
ATOM 1479 C C . ASP A 1 202 ? -1.454 -16.216 0.958 1.00 93.62 202 ASP A C 1
ATOM 1481 O O . ASP A 1 202 ? -0.354 -16.299 1.509 1.00 93.62 202 ASP A O 1
ATOM 1485 N N . ARG A 1 203 ? -1.625 -15.575 -0.204 1.00 96.44 203 ARG A N 1
ATOM 1486 C CA . ARG A 1 203 ? -0.554 -14.943 -0.979 1.00 96.44 203 ARG A CA 1
ATOM 1487 C C . ARG A 1 203 ? -0.395 -13.488 -0.577 1.00 96.44 203 ARG A C 1
ATOM 1489 O O . ARG A 1 203 ? -1.375 -12.801 -0.273 1.00 96.44 203 ARG A O 1
ATOM 1496 N N . VAL A 1 204 ? 0.838 -13.005 -0.638 1.00 98.19 204 VAL A N 1
ATOM 1497 C CA . VAL A 1 204 ? 1.180 -11.618 -0.330 1.00 98.19 204 VAL A CA 1
ATOM 1498 C C . VAL A 1 204 ? 1.811 -10.989 -1.562 1.00 98.19 204 VAL A C 1
ATOM 1500 O O . VAL A 1 204 ? 2.774 -11.513 -2.107 1.00 98.19 204 VAL A O 1
ATOM 1503 N N . PHE A 1 205 ? 1.290 -9.856 -2.006 1.00 98.56 205 PHE A N 1
ATOM 1504 C CA . PHE A 1 205 ? 1.865 -9.089 -3.103 1.00 98.56 205 PHE A CA 1
ATOM 1505 C C . PHE A 1 205 ? 2.445 -7.799 -2.561 1.00 98.56 205 PHE A C 1
ATOM 1507 O O . PHE A 1 205 ? 1.779 -7.078 -1.820 1.00 98.56 205 PHE A O 1
ATOM 1514 N N . VAL A 1 206 ? 3.679 -7.505 -2.955 1.00 98.88 206 VAL A N 1
ATOM 1515 C CA . VAL A 1 206 ? 4.321 -6.222 -2.690 1.00 98.88 206 VAL A CA 1
ATOM 1516 C C . VAL A 1 206 ? 4.576 -5.554 -4.029 1.00 98.88 206 VAL A C 1
ATOM 1518 O O . VAL A 1 206 ? 5.220 -6.129 -4.915 1.00 98.88 206 VAL A O 1
ATOM 1521 N N . THR A 1 207 ? 4.056 -4.344 -4.186 1.00 98.81 207 THR A N 1
ATOM 1522 C CA . THR A 1 207 ? 4.414 -3.486 -5.311 1.00 98.81 207 THR A CA 1
ATOM 1523 C C . THR A 1 207 ? 5.601 -2.625 -4.915 1.00 98.81 207 THR A C 1
ATOM 1525 O O . THR A 1 207 ? 5.756 -2.247 -3.753 1.00 98.81 207 THR A O 1
ATOM 1528 N N . TYR A 1 208 ? 6.466 -2.339 -5.878 1.00 98.88 208 TYR A N 1
ATOM 1529 C CA . TYR A 1 208 ? 7.672 -1.556 -5.677 1.00 98.88 208 TYR A CA 1
ATOM 1530 C C . TYR A 1 208 ? 7.690 -0.402 -6.669 1.00 98.88 208 TYR A C 1
ATOM 1532 O O . TYR A 1 208 ? 7.536 -0.631 -7.870 1.00 98.88 208 TYR A O 1
ATOM 1540 N N . ALA A 1 209 ? 7.919 0.811 -6.177 1.00 98.75 209 ALA A N 1
ATOM 1541 C CA . ALA A 1 209 ? 8.149 1.993 -7.000 1.00 98.75 209 ALA A CA 1
ATOM 1542 C C . ALA A 1 209 ? 9.648 2.312 -7.028 1.00 98.75 209 ALA A C 1
ATOM 1544 O O . ALA A 1 209 ? 10.359 2.077 -6.046 1.00 98.75 209 ALA A O 1
ATOM 1545 N N . THR A 1 210 ? 10.151 2.799 -8.161 1.00 98.75 210 THR A N 1
ATOM 1546 C CA . THR A 1 210 ? 11.558 3.203 -8.275 1.00 98.75 210 THR A CA 1
ATOM 1547 C C . THR A 1 210 ? 11.811 4.420 -7.388 1.00 98.75 210 THR A C 1
ATOM 1549 O O . THR A 1 210 ? 11.066 5.389 -7.443 1.00 98.75 210 THR A O 1
ATOM 1552 N N . THR A 1 211 ? 12.847 4.373 -6.552 1.00 98.62 211 THR A N 1
ATOM 1553 C CA . THR A 1 211 ? 13.236 5.503 -5.690 1.00 98.62 211 THR A CA 1
ATOM 1554 C C . THR A 1 211 ? 14.155 6.481 -6.419 1.00 98.62 211 THR A C 1
ATOM 1556 O O . THR A 1 211 ? 14.815 6.114 -7.392 1.00 98.62 211 THR A O 1
ATOM 1559 N N . LYS A 1 212 ? 14.289 7.704 -5.900 1.00 98.06 212 LYS A N 1
ATOM 1560 C CA . LYS A 1 212 ? 15.283 8.693 -6.348 1.00 98.06 212 LYS A CA 1
ATOM 1561 C C . LYS A 1 212 ? 16.036 9.309 -5.175 1.00 98.06 212 LYS A C 1
ATOM 1563 O O . LYS A 1 212 ? 15.681 9.120 -4.013 1.00 98.06 212 LYS A O 1
ATOM 1568 N N . ALA A 1 213 ? 17.120 10.003 -5.505 1.00 97.81 213 ALA A N 1
ATOM 1569 C CA . ALA A 1 213 ? 17.795 10.893 -4.573 1.00 97.81 213 ALA A CA 1
ATOM 1570 C C . ALA A 1 213 ? 17.149 12.284 -4.655 1.00 97.81 213 ALA A C 1
ATOM 1572 O O . ALA A 1 213 ? 16.670 12.642 -5.733 1.00 97.81 213 ALA A O 1
ATOM 1573 N N . PRO A 1 214 ? 17.171 13.076 -3.571 1.00 96.38 214 PRO A N 1
ATOM 1574 C CA . PRO A 1 214 ? 16.585 14.408 -3.579 1.00 96.38 214 PRO A CA 1
ATOM 1575 C C . PRO A 1 214 ? 17.344 15.340 -4.529 1.00 96.38 214 PRO A C 1
ATOM 1577 O O . PRO A 1 214 ? 18.581 15.316 -4.606 1.00 96.38 214 PRO A O 1
ATOM 1580 N N . ASP A 1 215 ? 16.613 16.211 -5.220 1.00 93.31 215 ASP A N 1
ATOM 1581 C CA . ASP A 1 215 ? 17.188 17.163 -6.169 1.00 93.31 215 ASP A CA 1
ATOM 1582 C C . ASP A 1 215 ? 18.197 18.106 -5.495 1.00 93.31 215 ASP A C 1
ATOM 1584 O O . ASP A 1 215 ? 17.893 18.851 -4.563 1.00 93.31 215 ASP A O 1
ATOM 1588 N N . GLY A 1 216 ? 19.443 18.083 -5.978 1.00 92.31 216 GLY A N 1
ATOM 1589 C CA . GLY A 1 216 ? 20.536 18.878 -5.407 1.00 92.31 216 GLY A CA 1
ATOM 1590 C C . GLY A 1 216 ? 21.010 18.421 -4.019 1.00 92.31 216 GLY A C 1
ATOM 1591 O O . GLY A 1 216 ? 21.872 19.085 -3.436 1.00 92.31 216 GLY A O 1
ATOM 1592 N N . GLY A 1 217 ? 20.487 17.305 -3.504 1.00 92.50 217 GLY A N 1
ATOM 1593 C CA . GLY A 1 217 ? 20.889 16.692 -2.242 1.00 92.50 217 GLY A CA 1
ATOM 1594 C C . GLY A 1 217 ? 21.907 15.552 -2.400 1.00 92.50 217 GLY A C 1
ATOM 1595 O O . GLY A 1 217 ? 22.470 15.335 -3.481 1.00 92.50 217 GLY A O 1
ATOM 1596 N N . PRO A 1 218 ? 22.218 14.830 -1.308 1.00 94.75 218 PRO A N 1
ATOM 1597 C CA . PRO A 1 218 ? 23.163 13.720 -1.342 1.00 94.75 218 PRO A CA 1
ATOM 1598 C C . PRO A 1 218 ? 22.620 12.541 -2.159 1.00 94.75 218 PRO A C 1
ATOM 1600 O O . PRO A 1 218 ? 21.568 11.999 -1.852 1.00 94.75 218 PRO A O 1
ATOM 1603 N N . ALA A 1 219 ? 23.394 12.052 -3.133 1.00 94.75 219 ALA A N 1
ATOM 1604 C CA . ALA A 1 219 ? 23.014 10.906 -3.976 1.00 94.75 219 ALA A CA 1
ATOM 1605 C C . ALA A 1 219 ? 22.840 9.571 -3.214 1.00 94.75 219 ALA A C 1
ATOM 1607 O O . ALA A 1 219 ? 22.455 8.563 -3.799 1.00 94.75 219 ALA A O 1
ATOM 1608 N N . THR A 1 220 ? 23.195 9.541 -1.929 1.00 94.25 220 THR A N 1
ATOM 1609 C CA . THR A 1 220 ? 23.065 8.381 -1.039 1.00 94.25 220 THR A CA 1
ATOM 1610 C C . THR A 1 220 ? 21.808 8.423 -0.175 1.00 94.25 220 THR A C 1
ATOM 1612 O O . THR A 1 220 ? 21.532 7.444 0.511 1.00 94.25 220 THR A O 1
ATOM 1615 N N . GLU A 1 221 ? 21.091 9.546 -0.156 1.00 96.38 221 GLU A N 1
ATOM 1616 C CA . GLU A 1 221 ? 19.853 9.722 0.604 1.00 96.38 221 GLU A CA 1
ATOM 1617 C C . GLU A 1 221 ? 18.649 9.531 -0.317 1.00 96.38 221 GLU A C 1
ATOM 1619 O O . GLU A 1 221 ? 18.714 9.849 -1.503 1.00 96.38 221 GLU A O 1
ATOM 1624 N N . PHE A 1 222 ? 17.566 8.984 0.230 1.00 98.00 222 PHE A N 1
ATOM 1625 C CA . PHE A 1 222 ? 16.298 8.873 -0.481 1.00 98.00 222 PHE A CA 1
ATOM 1626 C C . PHE A 1 222 ? 15.573 10.212 -0.459 1.00 98.00 222 PHE A C 1
ATOM 1628 O O . PHE A 1 222 ? 15.562 10.890 0.570 1.00 98.00 222 PHE A O 1
ATOM 1635 N N . ASP A 1 223 ? 14.928 10.550 -1.570 1.00 97.38 223 ASP A N 1
ATOM 1636 C CA . ASP A 1 223 ? 13.832 11.510 -1.554 1.00 97.38 223 ASP A CA 1
ATOM 1637 C C . ASP A 1 223 ? 12.621 10.804 -0.924 1.00 97.38 223 ASP A C 1
ATOM 1639 O O . ASP A 1 223 ? 11.920 10.025 -1.567 1.00 97.38 223 ASP A O 1
ATOM 1643 N N . ALA A 1 224 ? 12.509 10.901 0.401 1.00 95.62 224 ALA A N 1
ATOM 1644 C CA . ALA A 1 224 ? 11.596 10.074 1.183 1.00 95.62 224 ALA A CA 1
ATOM 1645 C C . ALA A 1 224 ? 10.134 10.375 0.823 1.00 95.62 224 ALA A C 1
ATOM 1647 O O . ALA A 1 224 ? 9.712 11.527 0.861 1.00 95.62 224 ALA A O 1
ATOM 1648 N N . GLY A 1 225 ? 9.364 9.328 0.520 1.00 95.06 225 GLY A N 1
ATOM 1649 C CA . GLY A 1 225 ? 7.978 9.455 0.071 1.00 95.06 225 GLY A CA 1
ATOM 1650 C C . GLY A 1 225 ? 7.802 9.837 -1.401 1.00 95.06 225 GLY A C 1
ATOM 1651 O O . GLY A 1 225 ? 6.666 9.949 -1.842 1.00 95.06 225 GLY A O 1
ATOM 1652 N N . GLU A 1 226 ? 8.890 9.984 -2.160 1.00 95.69 226 GLU A N 1
ATOM 1653 C CA . GLU A 1 226 ? 8.858 10.476 -3.536 1.00 95.69 226 GLU A CA 1
ATOM 1654 C C . GLU A 1 226 ? 9.423 9.443 -4.515 1.00 95.69 226 GLU A C 1
ATOM 1656 O O . GLU A 1 226 ? 10.602 9.069 -4.470 1.00 95.69 226 GLU A O 1
ATOM 1661 N N . GLU A 1 227 ? 8.594 8.970 -5.442 1.00 96.50 227 GLU A N 1
ATOM 1662 C CA . GLU A 1 227 ? 9.018 8.019 -6.463 1.00 96.50 227 GLU A CA 1
ATOM 1663 C C . GLU A 1 227 ? 9.651 8.690 -7.700 1.00 96.50 227 GLU A C 1
ATOM 1665 O O . GLU A 1 227 ? 9.422 9.860 -8.020 1.00 96.50 227 GLU A O 1
ATOM 1670 N N . ASP A 1 228 ? 10.464 7.927 -8.431 1.00 97.88 228 ASP A N 1
ATOM 1671 C CA . ASP A 1 228 ? 10.901 8.232 -9.796 1.00 97.88 228 ASP A CA 1
ATOM 1672 C C . ASP A 1 228 ? 9.903 7.620 -10.785 1.00 97.88 228 ASP A C 1
ATOM 1674 O O . ASP A 1 228 ? 10.075 6.483 -11.238 1.00 97.88 228 ASP A O 1
ATOM 1678 N N . SER A 1 229 ? 8.837 8.360 -11.081 1.00 97.62 229 SER A N 1
ATOM 1679 C CA . SER A 1 229 ? 7.781 7.980 -12.020 1.00 97.62 229 SER A CA 1
ATOM 1680 C C . SER A 1 229 ? 7.794 8.847 -13.283 1.00 97.62 229 SER A C 1
ATOM 1682 O O . SER A 1 229 ? 8.468 9.876 -13.355 1.00 97.62 229 SER A O 1
ATOM 1684 N N . LEU A 1 230 ? 7.080 8.399 -14.320 1.00 98.19 230 LEU A N 1
ATOM 1685 C CA . LEU A 1 230 ? 6.817 9.207 -15.516 1.00 98.19 230 LEU A CA 1
ATOM 1686 C C . LEU A 1 230 ? 5.376 9.719 -15.494 1.00 98.19 230 LEU A C 1
ATOM 1688 O O . LEU A 1 230 ? 4.467 8.954 -15.166 1.00 98.19 230 LEU A O 1
ATOM 1692 N N . ASP A 1 231 ? 5.157 10.968 -15.905 1.00 97.50 231 ASP A N 1
ATOM 1693 C CA . ASP A 1 231 ? 3.812 11.463 -16.218 1.00 97.50 231 ASP A CA 1
ATOM 1694 C C . ASP A 1 231 ? 3.257 10.818 -17.508 1.00 97.50 231 ASP A C 1
ATOM 1696 O O . ASP A 1 231 ? 3.945 10.063 -18.201 1.00 97.50 231 ASP A O 1
ATOM 1700 N N . ALA A 1 232 ? 1.991 11.083 -17.843 1.00 96.62 232 ALA A N 1
ATOM 1701 C CA . ALA A 1 232 ? 1.344 10.461 -19.000 1.00 96.62 232 ALA A CA 1
ATOM 1702 C C . ALA A 1 232 ? 2.003 10.820 -20.351 1.00 96.62 232 ALA A C 1
ATOM 1704 O O . ALA A 1 232 ? 2.035 9.987 -21.259 1.00 96.62 232 ALA A O 1
ATOM 1705 N N . GLU A 1 233 ? 2.539 12.036 -20.506 1.00 97.62 233 GLU A N 1
ATOM 1706 C CA . GLU A 1 233 ? 3.214 12.462 -21.739 1.00 97.62 233 GLU A CA 1
ATOM 1707 C C . GLU A 1 233 ? 4.575 11.768 -21.876 1.00 97.62 233 GLU A C 1
ATOM 1709 O O . GLU A 1 233 ? 4.922 11.250 -22.942 1.00 97.62 233 GLU A O 1
ATOM 1714 N N . GLN A 1 234 ? 5.326 11.703 -20.779 1.00 98.19 234 GLN A N 1
ATOM 1715 C CA . GLN A 1 234 ? 6.608 11.015 -20.693 1.00 98.19 234 GLN A CA 1
ATOM 1716 C C . GLN A 1 234 ? 6.458 9.501 -20.884 1.00 98.19 234 GLN A C 1
ATOM 1718 O O . GLN A 1 234 ? 7.249 8.897 -21.611 1.00 98.19 234 GLN A O 1
ATOM 1723 N N . GLU A 1 235 ? 5.431 8.886 -20.292 1.00 97.62 235 GLU A N 1
ATOM 1724 C CA . GLU A 1 235 ? 5.100 7.469 -20.477 1.00 97.62 235 GLU A CA 1
ATOM 1725 C C . GLU A 1 235 ? 4.792 7.167 -21.950 1.00 97.62 235 GLU A C 1
ATOM 1727 O O . GLU A 1 235 ? 5.344 6.219 -22.521 1.00 97.62 235 GLU A O 1
ATOM 1732 N N . ALA A 1 236 ? 3.990 8.012 -22.605 1.00 96.81 236 ALA A N 1
ATOM 1733 C CA . ALA A 1 236 ? 3.698 7.875 -24.029 1.00 96.81 236 ALA A CA 1
ATOM 1734 C C . ALA A 1 236 ? 4.965 8.035 -24.892 1.00 96.81 236 ALA A C 1
ATOM 1736 O O . ALA A 1 236 ? 5.186 7.265 -25.834 1.00 96.81 236 ALA A O 1
ATOM 1737 N N . ALA A 1 237 ? 5.842 8.988 -24.558 1.00 97.88 237 ALA A N 1
ATOM 1738 C CA . ALA A 1 237 ? 7.132 9.162 -25.227 1.00 97.88 237 ALA A CA 1
ATOM 1739 C C . ALA A 1 237 ? 8.061 7.945 -25.040 1.00 97.88 237 ALA A C 1
ATOM 1741 O O . ALA A 1 237 ? 8.829 7.608 -25.947 1.00 97.88 237 ALA A O 1
ATOM 1742 N N . ALA A 1 238 ? 7.942 7.246 -23.908 1.00 97.00 238 ALA A N 1
ATOM 1743 C CA . ALA A 1 238 ? 8.600 5.975 -23.615 1.00 97.00 238 ALA A CA 1
ATOM 1744 C C . ALA A 1 238 ? 7.872 4.748 -24.207 1.00 97.00 238 ALA A C 1
ATOM 1746 O O . ALA A 1 238 ? 8.210 3.612 -23.878 1.00 97.00 238 ALA A O 1
ATOM 1747 N N . GLN A 1 239 ? 6.898 4.946 -25.106 1.00 96.94 239 GLN A N 1
ATOM 1748 C CA . GLN A 1 239 ? 6.122 3.876 -25.750 1.00 96.94 239 GLN A CA 1
ATOM 1749 C C . GLN A 1 239 ? 5.395 2.974 -24.744 1.00 96.94 239 GLN A C 1
ATOM 1751 O O . GLN A 1 239 ? 5.395 1.744 -24.895 1.00 96.94 239 GLN A O 1
ATOM 1756 N N . ASP A 1 240 ? 4.821 3.593 -23.710 1.00 96.00 240 ASP A N 1
ATOM 1757 C CA . ASP A 1 240 ? 4.094 2.937 -22.620 1.00 96.00 240 ASP A CA 1
ATOM 1758 C C . ASP A 1 240 ? 4.949 1.896 -21.870 1.00 96.00 240 ASP A C 1
ATOM 1760 O O . ASP A 1 240 ? 4.442 0.903 -21.345 1.00 96.00 240 ASP A O 1
ATOM 1764 N N . ARG A 1 241 ? 6.275 2.105 -21.847 1.00 97.69 241 ARG A N 1
ATOM 1765 C CA . ARG A 1 241 ? 7.250 1.283 -21.113 1.00 97.69 241 ARG A CA 1
ATOM 1766 C C . ARG A 1 241 ? 8.118 2.131 -20.174 1.00 97.69 241 ARG A C 1
ATOM 1768 O O . ARG A 1 241 ? 9.300 2.332 -20.453 1.00 97.69 241 ARG A O 1
ATOM 1775 N N . PRO A 1 242 ? 7.533 2.661 -19.090 1.00 97.56 242 PRO A N 1
ATOM 1776 C CA . PRO A 1 242 ? 8.235 3.526 -18.150 1.00 97.56 242 PRO A CA 1
ATOM 1777 C C . PRO A 1 242 ? 9.349 2.815 -17.362 1.00 97.56 242 PRO A C 1
ATOM 1779 O O . PRO A 1 242 ? 10.326 3.465 -17.004 1.00 97.56 242 PRO A O 1
ATOM 1782 N N . ASP A 1 243 ? 9.225 1.507 -17.098 1.00 98.19 243 ASP A N 1
ATOM 1783 C CA . ASP A 1 243 ? 10.138 0.718 -16.247 1.00 98.19 243 ASP A CA 1
ATOM 1784 C C . ASP A 1 243 ? 10.400 1.375 -14.874 1.00 98.19 243 ASP A C 1
ATOM 1786 O O . ASP A 1 243 ? 11.520 1.420 -14.362 1.00 98.19 243 ASP A O 1
ATOM 1790 N N . ARG A 1 244 ? 9.335 1.922 -14.271 1.00 98.38 244 ARG A N 1
ATOM 1791 C CA . ARG A 1 244 ? 9.356 2.670 -13.001 1.00 98.38 244 ARG A CA 1
ATOM 1792 C C . ARG A 1 244 ? 8.676 1.924 -11.852 1.00 98.38 244 ARG A C 1
ATOM 1794 O O . ARG A 1 244 ? 8.151 2.522 -10.914 1.00 98.38 244 ARG A O 1
ATOM 1801 N N . GLY A 1 245 ? 8.667 0.597 -11.918 1.00 98.25 245 GLY A N 1
ATOM 1802 C CA . GLY A 1 245 ? 8.172 -0.228 -10.828 1.00 98.25 245 GLY A CA 1
ATOM 1803 C C . GLY A 1 245 ? 8.298 -1.723 -11.069 1.00 98.25 245 GLY A C 1
ATOM 1804 O O . GLY A 1 245 ? 8.689 -2.171 -12.148 1.00 98.25 245 GLY A O 1
ATOM 1805 N N . LYS A 1 246 ? 7.985 -2.497 -10.028 1.00 98.88 246 LYS A N 1
ATOM 1806 C CA . LYS A 1 246 ? 7.976 -3.967 -10.022 1.00 98.88 246 LYS A CA 1
ATOM 1807 C C . LYS A 1 246 ? 6.852 -4.492 -9.130 1.00 98.88 246 LYS A C 1
ATOM 1809 O O . LYS A 1 246 ? 6.354 -3.779 -8.263 1.00 98.88 246 LYS A O 1
ATOM 1814 N N . VAL A 1 247 ? 6.487 -5.758 -9.308 1.00 98.88 247 VAL A N 1
ATOM 1815 C CA . VAL A 1 247 ? 5.603 -6.485 -8.388 1.00 98.88 247 VAL A CA 1
ATOM 1816 C C . VAL A 1 247 ? 6.235 -7.829 -8.066 1.00 98.88 247 VAL A C 1
ATOM 1818 O O . VAL A 1 247 ? 6.647 -8.555 -8.972 1.00 98.88 247 VAL A O 1
ATOM 1821 N N . ALA A 1 248 ? 6.306 -8.161 -6.780 1.00 98.81 248 ALA A N 1
ATOM 1822 C CA . ALA A 1 248 ? 6.741 -9.469 -6.320 1.00 98.81 248 ALA A CA 1
ATOM 1823 C C . ALA A 1 248 ? 5.660 -10.122 -5.457 1.00 98.81 248 ALA A C 1
ATOM 1825 O O . ALA A 1 248 ? 4.991 -9.472 -4.654 1.00 98.81 248 ALA A O 1
ATOM 1826 N N . GLU A 1 249 ? 5.506 -11.424 -5.649 1.00 98.75 249 GLU A N 1
ATOM 1827 C CA . GLU A 1 249 ? 4.673 -12.291 -4.835 1.00 98.75 249 GLU A CA 1
ATOM 1828 C C . GLU A 1 249 ? 5.535 -12.966 -3.772 1.00 98.75 249 GLU A C 1
ATOM 1830 O O . GLU A 1 249 ? 6.635 -13.448 -4.055 1.00 98.75 249 GLU A O 1
ATOM 1835 N N . PHE A 1 250 ? 4.997 -13.035 -2.565 1.00 98.62 250 PHE A N 1
ATOM 1836 C CA . PHE A 1 250 ? 5.573 -13.661 -1.395 1.00 98.62 250 PHE A CA 1
ATOM 1837 C C . PHE A 1 250 ? 4.576 -14.647 -0.786 1.00 98.62 250 PHE A C 1
ATOM 1839 O O . PHE A 1 250 ? 3.357 -14.498 -0.920 1.00 98.62 250 PHE A O 1
ATOM 1846 N N . ASP A 1 251 ? 5.103 -15.641 -0.078 1.00 96.81 251 ASP A N 1
ATOM 1847 C CA . ASP A 1 251 ? 4.303 -16.425 0.856 1.00 96.81 251 ASP A CA 1
ATOM 1848 C C . ASP A 1 251 ? 4.035 -15.638 2.155 1.00 96.81 251 ASP A C 1
ATOM 1850 O O . ASP A 1 251 ? 4.579 -14.554 2.382 1.00 96.81 251 ASP A O 1
ATOM 1854 N N . ALA A 1 252 ? 3.198 -16.191 3.036 1.00 93.50 252 ALA A N 1
ATOM 1855 C CA . ALA A 1 252 ? 2.858 -15.560 4.313 1.00 93.50 252 ALA A CA 1
ATOM 1856 C C . ALA A 1 252 ? 4.062 -15.370 5.262 1.00 93.50 252 ALA A C 1
ATOM 1858 O O . ALA A 1 252 ? 3.983 -14.552 6.174 1.00 93.50 252 ALA A O 1
ATOM 1859 N N . ALA A 1 253 ? 5.171 -16.092 5.053 1.00 94.06 253 ALA A N 1
ATOM 1860 C CA . ALA A 1 253 ? 6.411 -15.923 5.813 1.00 94.06 253 ALA A CA 1
ATOM 1861 C C . ALA A 1 253 ? 7.335 -14.845 5.209 1.00 94.06 253 ALA A C 1
ATOM 1863 O O . ALA A 1 253 ? 8.427 -14.603 5.726 1.00 94.06 253 ALA A O 1
ATOM 1864 N N . GLY A 1 254 ? 6.927 -14.205 4.109 1.00 96.56 254 GLY A N 1
ATOM 1865 C CA . GLY A 1 254 ? 7.720 -13.201 3.414 1.00 96.56 254 GLY A CA 1
ATOM 1866 C C . GLY A 1 254 ? 8.845 -13.795 2.563 1.00 96.56 254 GLY A C 1
ATOM 1867 O O . GLY A 1 254 ? 9.823 -13.099 2.285 1.00 96.56 254 GLY A O 1
ATOM 1868 N N . THR A 1 255 ? 8.742 -15.055 2.135 1.00 97.12 255 THR A N 1
ATOM 1869 C CA . THR A 1 255 ? 9.665 -15.643 1.151 1.00 97.12 255 THR A CA 1
ATOM 1870 C C . THR A 1 255 ? 9.186 -15.317 -0.257 1.00 97.12 255 THR A C 1
ATOM 1872 O O . THR A 1 255 ? 8.021 -15.543 -0.575 1.00 97.12 255 THR A O 1
ATOM 1875 N N . VAL A 1 256 ? 10.075 -14.810 -1.118 1.00 97.88 256 VAL A N 1
ATOM 1876 C CA . VAL A 1 256 ? 9.740 -14.509 -2.521 1.00 97.88 256 VAL A CA 1
ATOM 1877 C C . VAL A 1 256 ? 9.321 -15.793 -3.240 1.00 97.88 256 VAL A C 1
ATOM 1879 O O . VAL A 1 256 ? 10.087 -16.754 -3.308 1.00 97.88 256 VAL A O 1
ATOM 1882 N N . VAL A 1 257 ? 8.125 -15.778 -3.822 1.00 98.31 257 VAL A N 1
ATOM 1883 C CA . VAL A 1 257 ? 7.595 -16.836 -4.690 1.00 98.31 257 VAL A CA 1
ATOM 1884 C C . VAL A 1 257 ? 7.970 -16.548 -6.141 1.00 98.31 257 VAL A C 1
ATOM 1886 O O . VAL A 1 257 ? 8.519 -17.414 -6.822 1.00 98.31 257 VAL A O 1
ATOM 1889 N N . ARG A 1 258 ? 7.698 -15.325 -6.617 1.00 98.12 258 ARG A N 1
ATOM 1890 C CA . ARG A 1 258 ? 8.031 -14.878 -7.978 1.00 98.12 258 ARG A CA 1
ATOM 1891 C C . ARG A 1 258 ? 8.021 -13.356 -8.106 1.00 98.12 258 ARG A C 1
ATOM 1893 O O . ARG A 1 258 ? 7.475 -12.653 -7.264 1.00 98.12 258 ARG A O 1
ATOM 1900 N N . VAL A 1 259 ? 8.581 -12.869 -9.206 1.00 98.62 259 VAL A N 1
ATOM 1901 C CA . VAL A 1 259 ? 8.446 -11.486 -9.681 1.00 98.62 259 VAL A CA 1
ATOM 1902 C C . VAL A 1 259 ? 7.603 -11.522 -10.952 1.00 98.62 259 VAL A C 1
ATOM 1904 O O . VAL A 1 259 ? 7.828 -12.397 -11.787 1.00 98.62 259 VAL A O 1
ATOM 1907 N N . LEU A 1 260 ? 6.635 -10.615 -11.085 1.00 98.69 260 LEU A N 1
ATOM 1908 C CA . LEU A 1 260 ? 5.818 -10.522 -12.299 1.00 98.69 260 LEU A CA 1
ATOM 1909 C C . LEU A 1 260 ? 6.632 -9.896 -13.443 1.00 98.69 260 LEU A C 1
ATOM 1911 O O . LEU A 1 260 ? 7.361 -8.928 -13.216 1.00 98.69 260 LEU A O 1
ATOM 1915 N N . ASP A 1 261 ? 6.499 -10.427 -14.660 1.00 98.31 261 ASP A N 1
ATOM 1916 C CA . ASP A 1 261 ? 7.125 -9.870 -15.865 1.00 98.31 261 ASP A CA 1
ATOM 1917 C C . ASP A 1 261 ? 6.164 -8.905 -16.561 1.00 98.31 261 ASP A C 1
ATOM 1919 O O . ASP A 1 261 ? 5.278 -9.284 -17.332 1.00 98.31 261 ASP A O 1
ATOM 1923 N N . ASP A 1 262 ? 6.349 -7.620 -16.275 1.00 97.62 262 ASP A N 1
ATOM 1924 C CA . ASP A 1 262 ? 5.578 -6.527 -16.853 1.00 97.62 262 ASP A CA 1
ATOM 1925 C C . ASP A 1 262 ? 6.111 -6.044 -18.204 1.00 97.62 262 ASP A C 1
ATOM 1927 O O . ASP A 1 262 ? 5.492 -5.188 -18.852 1.00 97.62 262 ASP A O 1
ATOM 1931 N N . GLN A 1 263 ? 7.265 -6.567 -18.638 1.00 97.94 263 GLN A N 1
ATOM 1932 C CA . GLN A 1 263 ? 7.961 -6.134 -19.847 1.00 97.94 263 GLN A CA 1
ATOM 1933 C C . GLN A 1 263 ? 8.149 -4.593 -19.897 1.00 97.94 263 GLN A C 1
ATOM 1935 O O . GLN A 1 263 ? 8.036 -3.980 -20.967 1.00 97.94 263 GLN A O 1
ATOM 1940 N N . GLY A 1 264 ? 8.401 -3.973 -18.735 1.00 98.06 264 GLY A N 1
ATOM 1941 C CA . GLY A 1 264 ? 8.699 -2.546 -18.558 1.00 98.06 264 GLY A CA 1
ATOM 1942 C C . GLY A 1 264 ? 7.490 -1.605 -18.479 1.00 98.06 264 GLY A C 1
ATOM 1943 O O . GLY A 1 264 ? 7.675 -0.400 -18.593 1.00 98.06 264 GLY A O 1
ATOM 1944 N N . ARG A 1 265 ? 6.261 -2.108 -18.331 1.00 98.50 265 ARG A N 1
ATOM 1945 C CA . ARG A 1 265 ? 5.014 -1.316 -18.317 1.00 98.50 265 ARG A CA 1
ATOM 1946 C C . ARG A 1 265 ? 4.619 -0.744 -16.950 1.00 98.50 265 ARG A C 1
ATOM 1948 O O . ARG A 1 265 ? 3.696 0.068 -16.890 1.00 98.50 265 ARG A O 1
ATOM 1955 N N . LEU A 1 266 ? 5.245 -1.171 -15.856 1.00 98.56 266 LEU A N 1
ATOM 1956 C CA . LEU A 1 266 ? 4.882 -0.690 -14.520 1.00 98.56 266 LEU A CA 1
ATOM 1957 C C . LEU A 1 266 ? 5.433 0.714 -14.255 1.00 98.56 266 LEU A C 1
ATOM 1959 O O . LEU A 1 266 ? 6.602 1.002 -14.524 1.00 98.56 266 LEU A O 1
ATOM 1963 N N . ASN A 1 267 ? 4.583 1.566 -13.683 1.00 98.44 267 ASN A N 1
ATOM 1964 C CA . ASN A 1 267 ? 4.875 2.953 -13.328 1.00 98.44 267 ASN A CA 1
ATOM 1965 C C . ASN A 1 267 ? 4.312 3.242 -11.937 1.00 98.44 267 ASN A C 1
ATOM 1967 O O . ASN A 1 267 ? 3.104 3.440 -11.801 1.00 98.44 267 ASN A O 1
ATOM 1971 N N . ALA A 1 268 ? 5.168 3.173 -10.911 1.00 97.88 268 ALA A N 1
ATOM 1972 C CA . ALA A 1 268 ? 4.755 3.252 -9.508 1.00 97.88 268 ALA A CA 1
ATOM 1973 C C . ALA A 1 268 ? 3.488 2.410 -9.217 1.00 97.88 268 ALA A C 1
ATOM 1975 O O . ALA A 1 268 ? 2.442 2.950 -8.862 1.00 97.88 268 ALA A O 1
ATOM 1976 N N . PRO A 1 269 ? 3.507 1.086 -9.455 1.00 98.00 269 PRO A N 1
ATOM 1977 C CA . PRO A 1 269 ? 2.312 0.268 -9.297 1.00 98.00 269 PRO A CA 1
ATOM 1978 C C . PRO A 1 269 ? 1.850 0.247 -7.844 1.00 98.00 269 PRO A C 1
ATOM 1980 O O . PRO A 1 269 ? 2.674 0.173 -6.932 1.00 98.00 269 PRO A O 1
ATOM 1983 N N . TRP A 1 270 ? 0.537 0.262 -7.626 1.00 96.06 270 TRP A N 1
ATOM 1984 C CA . TRP A 1 270 ? -0.030 0.299 -6.279 1.00 96.06 270 TRP A CA 1
ATOM 1985 C C . TRP A 1 270 ? -1.113 -0.758 -6.076 1.00 96.06 270 TRP A C 1
ATOM 1987 O O . TRP A 1 270 ? -0.923 -1.687 -5.293 1.00 96.06 270 TRP A O 1
ATOM 1997 N N . GLY A 1 271 ? -2.242 -0.660 -6.782 1.00 92.69 271 GLY A N 1
ATOM 1998 C CA . GLY A 1 271 ? -3.364 -1.584 -6.593 1.00 92.69 271 GLY A CA 1
ATOM 1999 C C . GLY A 1 271 ? -3.063 -2.974 -7.149 1.00 92.69 271 GLY A C 1
ATOM 2000 O O . GLY A 1 271 ? -2.591 -3.077 -8.278 1.00 92.69 271 GLY A O 1
ATOM 2001 N N . VAL A 1 272 ? -3.374 -4.032 -6.394 1.00 96.69 272 VAL A N 1
ATOM 2002 C CA . VAL A 1 272 ? -3.291 -5.428 -6.855 1.00 96.69 272 VAL A CA 1
ATOM 2003 C C . VAL A 1 272 ? -4.583 -6.152 -6.497 1.00 96.69 272 VAL A C 1
ATOM 2005 O O . VAL A 1 272 ? -4.973 -6.182 -5.332 1.00 96.69 272 VAL A O 1
ATOM 2008 N N . ALA A 1 273 ? -5.233 -6.762 -7.485 1.00 96.25 273 ALA A N 1
ATOM 2009 C CA . ALA A 1 273 ? -6.464 -7.520 -7.289 1.00 96.25 273 ALA A CA 1
ATOM 2010 C C . ALA A 1 273 ? -6.474 -8.788 -8.145 1.00 96.25 273 ALA A C 1
ATOM 2012 O O . ALA A 1 273 ? -5.944 -8.801 -9.252 1.00 96.25 273 ALA A O 1
ATOM 2013 N N . LEU A 1 274 ? -7.107 -9.856 -7.662 1.00 96.38 274 LEU A N 1
ATOM 2014 C CA . LEU A 1 274 ? -7.376 -11.039 -8.476 1.00 96.38 274 LEU A CA 1
ATOM 2015 C C . LEU A 1 274 ? -8.765 -10.902 -9.097 1.00 96.38 274 LEU A C 1
ATOM 2017 O O . LEU A 1 274 ? -9.753 -10.810 -8.371 1.00 96.38 274 LEU A O 1
ATOM 2021 N N . ALA A 1 275 ? -8.832 -10.899 -10.426 1.00 95.88 275 ALA A N 1
ATOM 2022 C CA . ALA A 1 275 ? -10.091 -10.841 -11.148 1.00 95.88 275 ALA A CA 1
ATOM 2023 C C . ALA A 1 275 ? -10.941 -12.096 -10.883 1.00 95.88 275 ALA A C 1
ATOM 2025 O O . ALA A 1 275 ? -10.429 -13.212 -11.053 1.00 95.88 275 ALA A O 1
ATOM 2026 N N . PRO A 1 276 ? -12.231 -11.951 -10.523 1.00 92.56 276 PRO A N 1
ATOM 2027 C CA . PRO A 1 276 ? -13.154 -13.070 -10.413 1.00 92.56 276 PRO A CA 1
ATOM 2028 C C . PRO A 1 276 ? -13.177 -13.904 -11.700 1.00 92.56 276 PRO A C 1
ATOM 2030 O O . PRO A 1 276 ? -12.944 -13.367 -12.786 1.00 92.56 276 PRO A O 1
ATOM 2033 N N . PRO A 1 277 ? -13.481 -15.213 -11.630 1.00 92.62 277 PRO A N 1
ATOM 2034 C CA . PRO A 1 277 ? -13.527 -16.069 -12.817 1.00 92.62 277 PRO A CA 1
ATOM 2035 C C . PRO A 1 277 ? -14.458 -15.556 -13.924 1.00 92.62 277 PRO A C 1
ATOM 2037 O O . PRO A 1 277 ? -14.180 -15.777 -15.099 1.00 92.62 277 PRO A O 1
ATOM 2040 N N . GLU A 1 278 ? -15.526 -14.851 -13.549 1.00 90.31 278 GLU A N 1
ATOM 2041 C CA . GLU A 1 278 ? -16.555 -14.339 -14.460 1.00 90.31 278 GLU A CA 1
ATOM 2042 C C . GLU A 1 278 ? -16.249 -12.931 -15.010 1.00 90.31 278 GLU A C 1
ATOM 2044 O O . GLU A 1 278 ? -17.051 -12.381 -15.762 1.00 90.31 278 GLU A O 1
ATOM 2049 N N . PHE A 1 279 ? -15.065 -12.364 -14.726 1.00 92.62 279 PHE A N 1
ATOM 2050 C CA . PHE A 1 279 ? -14.637 -11.026 -15.172 1.00 92.62 279 PHE A CA 1
ATOM 2051 C C . PHE A 1 279 ? -14.249 -10.969 -16.670 1.00 92.62 279 PHE A C 1
ATOM 2053 O O . PHE A 1 279 ? -13.242 -10.386 -17.090 1.00 92.62 279 PHE A O 1
ATOM 2060 N N . GLY A 1 280 ? -15.038 -11.639 -17.509 1.00 91.88 280 GLY A N 1
ATOM 2061 C CA . GLY A 1 280 ? -14.884 -11.696 -18.954 1.00 91.88 280 GLY A CA 1
ATOM 2062 C C . GLY A 1 280 ? -13.540 -12.276 -19.399 1.00 91.88 280 GLY A C 1
ATOM 2063 O O . GLY A 1 280 ? -13.062 -13.287 -18.889 1.00 91.88 280 GLY A O 1
ATOM 2064 N N . ALA A 1 281 ? -12.918 -11.633 -20.391 1.00 93.31 281 ALA A N 1
ATOM 2065 C CA . ALA A 1 281 ? -11.658 -12.095 -20.979 1.00 93.31 281 ALA A CA 1
ATOM 2066 C C . ALA A 1 281 ? -10.475 -12.084 -19.993 1.00 93.31 281 ALA A C 1
ATOM 2068 O O . ALA A 1 281 ? -9.485 -12.781 -20.219 1.00 93.31 281 ALA A O 1
ATOM 2069 N N . LEU A 1 282 ? -10.581 -11.307 -18.912 1.00 96.62 282 LEU A N 1
ATOM 2070 C CA . LEU A 1 282 ? -9.557 -11.183 -17.879 1.00 96.62 282 LEU A CA 1
ATOM 2071 C C . LEU A 1 282 ? -9.898 -11.982 -16.613 1.00 96.62 282 LEU A C 1
ATOM 2073 O O . LEU A 1 282 ? -9.208 -11.838 -15.607 1.00 96.62 282 LEU A O 1
ATOM 2077 N N . GLY A 1 283 ? -10.910 -12.855 -16.656 1.00 96.88 283 GLY A N 1
ATOM 2078 C CA . GLY A 1 283 ? -11.259 -13.718 -15.530 1.00 96.88 283 GLY A CA 1
ATOM 2079 C C . GLY A 1 283 ? -10.068 -14.540 -15.022 1.00 96.88 283 GLY A C 1
ATOM 2080 O O . GLY A 1 283 ? -9.326 -15.153 -15.803 1.00 96.88 283 GLY A O 1
ATOM 2081 N N . GLY A 1 284 ? -9.849 -14.520 -13.703 1.00 96.75 284 GLY A N 1
ATOM 2082 C CA . GLY A 1 284 ? -8.735 -15.207 -13.040 1.00 96.75 284 GLY A CA 1
ATOM 2083 C C . GLY A 1 284 ? -7.344 -14.619 -13.313 1.00 96.75 284 GLY A C 1
ATOM 2084 O O . GLY A 1 284 ? -6.347 -15.299 -13.080 1.00 96.75 284 GLY A O 1
ATOM 2085 N N . LYS A 1 285 ? -7.246 -13.400 -13.856 1.00 98.25 285 LYS A N 1
ATOM 2086 C CA . LYS A 1 285 ? -5.974 -12.677 -14.015 1.00 98.25 285 LYS A CA 1
ATOM 2087 C C . LYS A 1 285 ? -5.681 -11.817 -12.792 1.00 98.25 285 LYS A C 1
ATOM 2089 O O . LYS A 1 285 ? -6.597 -11.324 -12.138 1.00 98.25 285 LYS A O 1
ATOM 2094 N N . LEU A 1 286 ? -4.401 -11.604 -12.509 1.00 98.06 286 LEU A N 1
ATOM 2095 C CA . LEU A 1 286 ? -3.988 -10.576 -11.559 1.00 98.06 286 LEU A CA 1
ATOM 2096 C C . LEU A 1 286 ? -4.046 -9.221 -12.260 1.00 98.06 286 LEU A C 1
ATOM 2098 O O . LEU A 1 286 ? -3.435 -9.045 -13.310 1.00 98.06 286 LEU A O 1
ATOM 2102 N N . LEU A 1 287 ? -4.770 -8.274 -11.685 1.00 98.50 287 LEU A N 1
ATOM 2103 C CA . LEU A 1 287 ? -4.825 -6.893 -12.132 1.00 98.50 287 LEU A CA 1
ATOM 2104 C C . LEU A 1 287 ? -3.892 -6.049 -11.270 1.00 98.50 287 LEU A C 1
ATOM 2106 O O . LEU A 1 287 ? -3.967 -6.109 -10.043 1.00 98.50 287 LEU A O 1
ATOM 2110 N N . VAL A 1 288 ? -3.039 -5.255 -11.912 1.00 98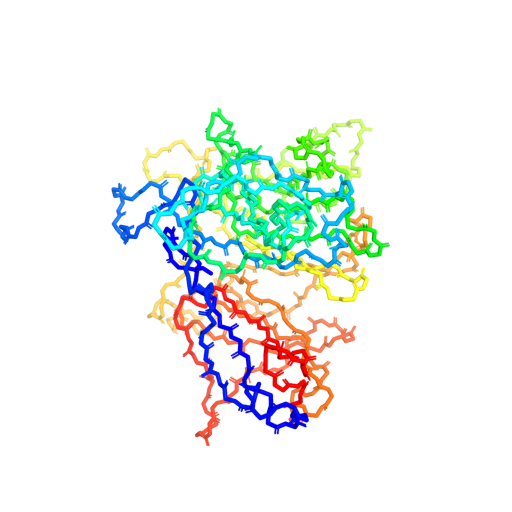.38 288 VAL A N 1
ATOM 2111 C CA . VAL A 1 288 ? -2.131 -4.313 -11.256 1.00 98.38 288 VAL A CA 1
ATOM 2112 C C . VAL A 1 288 ? -2.381 -2.917 -11.805 1.00 98.38 288 VAL A C 1
ATOM 2114 O O . VAL A 1 288 ? -2.242 -2.684 -13.004 1.00 98.38 288 VAL A O 1
ATOM 2117 N N . GLY A 1 289 ? -2.752 -1.989 -10.931 1.00 97.38 289 GLY A N 1
ATOM 2118 C CA . GLY A 1 289 ? -2.950 -0.584 -11.272 1.00 97.38 289 GLY A CA 1
ATOM 2119 C C . GLY A 1 289 ? -1.663 0.221 -11.128 1.00 97.38 289 GLY A C 1
ATOM 2120 O O . GLY A 1 289 ? -1.034 0.182 -10.068 1.00 97.38 289 GLY A O 1
ATOM 2121 N N . ASN A 1 290 ? -1.293 0.976 -12.163 1.00 97.75 290 ASN A N 1
ATOM 2122 C CA . ASN A 1 290 ? -0.277 2.020 -12.039 1.00 97.75 290 ASN A CA 1
ATOM 2123 C C . ASN A 1 290 ? -0.873 3.233 -11.313 1.00 97.75 290 ASN A C 1
ATOM 2125 O O . ASN A 1 290 ? -1.952 3.691 -11.683 1.00 97.75 290 ASN A O 1
ATOM 2129 N N . PHE A 1 291 ? -0.175 3.756 -10.301 1.00 95.81 291 PHE A N 1
ATOM 2130 C CA . PHE A 1 291 ? -0.550 5.031 -9.683 1.00 95.81 291 PHE A CA 1
ATOM 2131 C C . PHE A 1 291 ? -0.182 6.205 -10.603 1.00 95.81 291 PHE A C 1
ATOM 2133 O O . PHE A 1 291 ? -0.993 7.107 -10.815 1.00 95.81 291 PHE A O 1
ATOM 2140 N N . ALA A 1 292 ? 1.025 6.163 -11.174 1.00 96.69 292 ALA A N 1
ATOM 2141 C CA . ALA A 1 292 ? 1.573 7.231 -11.996 1.00 96.69 292 ALA A CA 1
ATOM 2142 C C . ALA A 1 292 ? 1.214 7.098 -13.488 1.00 96.69 292 ALA A C 1
ATOM 2144 O O . ALA A 1 292 ? 0.569 6.141 -13.937 1.00 96.69 292 ALA A O 1
ATOM 2145 N N . GLY A 1 293 ? 1.666 8.080 -14.268 1.00 96.19 293 GLY A N 1
ATOM 2146 C CA . GLY A 1 293 ? 1.466 8.130 -15.708 1.00 96.19 293 GLY A CA 1
ATOM 2147 C C . GLY A 1 293 ? -0.004 8.233 -16.087 1.00 96.19 293 GLY A C 1
ATOM 2148 O O . GLY A 1 293 ? -0.764 8.991 -15.493 1.00 96.19 293 GLY A O 1
ATOM 2149 N N . ALA A 1 294 ? -0.423 7.449 -17.079 1.00 95.50 294 ALA A N 1
ATOM 2150 C CA . ALA A 1 294 ? -1.832 7.394 -17.471 1.00 95.50 294 ALA A CA 1
ATOM 2151 C C . ALA A 1 294 ? -2.709 6.602 -16.476 1.00 95.50 294 ALA A C 1
ATOM 2153 O O . ALA A 1 294 ? -3.923 6.534 -16.652 1.00 95.50 294 ALA A O 1
ATOM 2154 N N . GLY A 1 295 ? -2.117 5.956 -15.463 1.00 96.00 295 GLY A N 1
ATOM 2155 C CA . GLY A 1 295 ? -2.859 5.166 -14.481 1.00 96.00 295 GLY A CA 1
ATOM 2156 C C . GLY A 1 295 ? -3.555 3.939 -15.076 1.00 96.00 295 GLY A C 1
ATOM 2157 O O . GLY A 1 295 ? -4.694 3.614 -14.735 1.00 96.00 295 GLY A O 1
ATOM 2158 N N . ARG A 1 296 ? -2.907 3.285 -16.047 1.00 96.94 296 ARG A N 1
ATOM 2159 C CA . ARG A 1 296 ? -3.452 2.089 -16.704 1.00 96.94 296 ARG A CA 1
ATOM 2160 C C . ARG A 1 296 ? -3.416 0.874 -15.780 1.00 96.94 296 ARG A C 1
ATOM 2162 O O . ARG A 1 296 ? -2.525 0.738 -14.942 1.00 96.94 296 ARG A O 1
ATOM 2169 N N . ILE A 1 297 ? -4.355 -0.045 -15.996 1.00 98.19 297 ILE A N 1
ATOM 2170 C CA . ILE A 1 297 ? -4.456 -1.304 -15.248 1.00 98.19 297 ILE A CA 1
ATOM 2171 C C . ILE A 1 297 ? -3.980 -2.456 -16.135 1.00 98.19 297 ILE A C 1
ATOM 2173 O O . ILE A 1 297 ? -4.543 -2.713 -17.199 1.00 98.19 297 ILE A O 1
ATOM 2177 N N . LEU A 1 298 ? -2.929 -3.142 -15.696 1.00 98.50 298 LEU A N 1
ATOM 2178 C CA . LEU A 1 298 ? -2.299 -4.262 -16.383 1.00 98.50 298 LEU A CA 1
ATOM 2179 C C . LEU A 1 298 ? -2.895 -5.576 -15.881 1.00 98.50 298 LEU A C 1
ATOM 2181 O O . LEU A 1 298 ? -3.083 -5.747 -14.681 1.00 98.50 298 LEU A O 1
ATOM 2185 N N . ALA A 1 299 ? -3.128 -6.524 -16.780 1.00 98.62 299 ALA A N 1
ATOM 2186 C CA . ALA A 1 299 ? -3.520 -7.884 -16.449 1.00 98.62 299 ALA A CA 1
ATOM 2187 C C . ALA A 1 299 ? -2.345 -8.846 -16.648 1.00 98.62 299 ALA A C 1
ATOM 2189 O O . ALA A 1 299 ? -1.695 -8.844 -17.695 1.00 98.62 299 ALA A O 1
ATOM 2190 N N . PHE A 1 300 ? -2.116 -9.703 -15.661 1.00 98.81 300 PHE A N 1
ATOM 2191 C CA . PHE A 1 300 ? -1.072 -10.718 -15.646 1.00 98.81 300 PHE A CA 1
ATOM 2192 C C . PHE A 1 300 ? -1.685 -12.109 -15.553 1.00 98.81 300 PHE A C 1
ATOM 2194 O O . PHE A 1 300 ? -2.700 -12.320 -14.879 1.00 98.81 300 PHE A O 1
ATOM 2201 N N . ASP A 1 301 ? -1.058 -13.079 -16.213 1.00 98.38 301 ASP A N 1
ATOM 2202 C CA . ASP A 1 301 ? -1.409 -14.477 -16.018 1.00 98.38 301 ASP A CA 1
ATOM 2203 C C . ASP A 1 301 ? -1.068 -14.900 -14.588 1.00 98.38 301 ASP A C 1
ATOM 2205 O O . ASP A 1 301 ? 0.075 -14.782 -14.151 1.00 98.38 301 ASP A O 1
ATOM 2209 N N . ASP A 1 302 ? -2.052 -15.398 -13.841 1.00 96.69 302 ASP A N 1
ATOM 2210 C CA . ASP A 1 302 ? -1.825 -15.745 -12.440 1.00 96.69 302 ASP A CA 1
ATOM 2211 C C . ASP A 1 302 ? -0.940 -16.993 -12.276 1.00 96.69 302 ASP A C 1
ATOM 2213 O O . ASP A 1 302 ? -0.318 -17.177 -11.235 1.00 96.69 302 ASP A O 1
ATOM 2217 N N . GLY A 1 303 ? -0.791 -17.835 -13.302 1.00 95.62 303 GLY A N 1
ATOM 2218 C CA . GLY A 1 303 ? 0.096 -18.996 -13.265 1.00 95.62 303 GLY A CA 1
ATOM 2219 C C . GLY A 1 303 ? 1.552 -18.637 -13.558 1.00 95.62 303 GLY A C 1
ATOM 2220 O O . GLY A 1 303 ? 2.445 -19.029 -12.806 1.00 95.62 303 GLY A O 1
ATOM 2221 N N . THR A 1 304 ? 1.805 -17.874 -14.622 1.00 96.56 304 THR A N 1
ATOM 2222 C CA . THR A 1 304 ? 3.177 -17.557 -15.061 1.00 96.56 304 THR A CA 1
ATOM 2223 C C . THR A 1 304 ? 3.710 -16.244 -14.502 1.00 96.56 304 THR A C 1
ATOM 2225 O O . THR A 1 304 ? 4.903 -16.141 -14.231 1.00 96.56 304 THR A O 1
ATOM 2228 N N . GLY A 1 305 ? 2.831 -15.278 -14.245 1.00 97.88 305 GLY A N 1
ATOM 2229 C CA . GLY A 1 305 ? 3.193 -13.921 -13.854 1.00 97.88 305 GLY A CA 1
ATOM 2230 C C . GLY A 1 305 ? 3.545 -13.021 -15.038 1.00 97.88 305 GLY A C 1
ATOM 2231 O O . GLY A 1 305 ? 4.062 -11.931 -14.817 1.00 97.88 305 GLY A O 1
ATOM 2232 N N . ASP A 1 306 ? 3.272 -13.453 -16.272 1.00 98.56 306 ASP A N 1
ATOM 2233 C CA . ASP A 1 306 ? 3.546 -12.672 -17.480 1.00 98.56 306 ASP A CA 1
ATOM 2234 C C . ASP A 1 306 ? 2.420 -11.676 -17.763 1.00 98.56 306 ASP A C 1
ATOM 2236 O O . ASP A 1 306 ? 1.237 -11.989 -17.593 1.00 98.56 306 ASP A O 1
ATOM 2240 N N . PHE A 1 307 ? 2.775 -10.497 -18.271 1.00 98.62 307 PHE A N 1
ATOM 2241 C CA . PHE A 1 307 ? 1.812 -9.549 -18.825 1.00 98.62 307 PHE A CA 1
ATOM 2242 C C . PHE A 1 307 ? 0.973 -10.179 -19.952 1.00 98.62 307 PHE A C 1
ATOM 2244 O O . PHE A 1 307 ? 1.506 -10.786 -20.885 1.00 98.62 307 PHE A O 1
ATOM 2251 N N . VAL A 1 308 ? -0.344 -9.967 -19.894 1.00 98.38 308 VAL A N 1
ATOM 2252 C CA . VAL A 1 308 ? -1.323 -10.481 -20.862 1.00 98.38 308 VAL A CA 1
ATOM 2253 C C . VAL A 1 308 ? -1.901 -9.354 -21.717 1.00 98.38 308 VAL A C 1
ATOM 2255 O O . VAL A 1 308 ? -1.749 -9.374 -22.937 1.00 98.38 308 VAL A O 1
ATOM 2258 N N . ASP A 1 309 ? -2.569 -8.382 -21.096 1.00 97.81 309 ASP A N 1
ATOM 2259 C CA . ASP A 1 309 ? -3.188 -7.227 -21.761 1.00 97.81 309 ASP A CA 1
ATOM 2260 C C . ASP A 1 309 ? -3.440 -6.115 -20.726 1.00 97.81 309 ASP A C 1
ATOM 2262 O O . ASP A 1 309 ? -3.135 -6.270 -19.544 1.00 97.81 309 ASP A O 1
ATOM 2266 N N . TYR A 1 310 ? -4.010 -4.995 -21.152 1.00 97.62 310 TYR A N 1
ATOM 2267 C CA . TYR A 1 310 ? -4.599 -4.003 -20.259 1.00 97.62 310 TYR A CA 1
ATOM 2268 C C . TYR A 1 310 ? -6.081 -4.300 -20.013 1.00 97.62 310 TYR A C 1
ATOM 2270 O O . TYR A 1 310 ? -6.763 -4.856 -20.877 1.00 97.62 310 TYR A O 1
ATOM 2278 N N . LEU A 1 311 ? -6.600 -3.872 -18.860 1.00 97.12 311 LEU A N 1
ATOM 2279 C CA . LEU A 1 311 ? -8.042 -3.701 -18.697 1.00 97.12 311 LEU A CA 1
ATOM 2280 C C . LEU A 1 311 ? -8.521 -2.636 -19.689 1.00 97.12 311 LEU A C 1
ATOM 2282 O O . LEU A 1 311 ? -7.856 -1.615 -19.866 1.00 97.12 311 LEU A O 1
ATOM 2286 N N . ARG A 1 312 ? -9.651 -2.885 -20.352 1.00 95.88 312 ARG A N 1
ATOM 2287 C CA . ARG A 1 312 ? -10.177 -2.031 -21.422 1.00 95.88 312 ARG A CA 1
ATOM 2288 C C . ARG A 1 312 ? -11.561 -1.501 -21.082 1.00 95.88 312 ARG A C 1
ATOM 2290 O O . ARG A 1 312 ? -12.321 -2.171 -20.386 1.00 95.88 312 ARG A O 1
ATOM 2297 N N . ASP A 1 313 ? -11.857 -0.310 -21.582 1.00 92.06 313 ASP A N 1
ATOM 2298 C CA . ASP A 1 313 ? -13.187 0.286 -21.526 1.00 92.06 313 ASP A CA 1
ATOM 2299 C C . ASP A 1 313 ? -14.140 -0.318 -22.580 1.00 92.06 313 ASP A C 1
ATOM 2301 O O . ASP A 1 313 ? -13.809 -1.264 -23.304 1.00 92.06 313 ASP A O 1
ATOM 2305 N N . ASP A 1 314 ? -15.353 0.224 -22.663 1.00 92.19 314 ASP A N 1
ATOM 2306 C CA . ASP A 1 314 ? -16.395 -0.190 -23.604 1.00 92.19 314 ASP A CA 1
ATOM 2307 C C . ASP A 1 314 ? -16.093 0.175 -25.069 1.00 92.19 314 ASP A C 1
ATOM 2309 O O . ASP A 1 314 ? -16.660 -0.432 -25.985 1.00 92.19 314 ASP A O 1
ATOM 2313 N N . ALA A 1 315 ? -15.168 1.108 -25.309 1.00 94.56 315 ALA A N 1
ATOM 2314 C CA . ALA A 1 315 ? -14.616 1.402 -26.629 1.00 94.56 315 ALA A CA 1
ATOM 2315 C C . ALA A 1 315 ? -13.466 0.451 -27.019 1.00 94.56 315 ALA A C 1
ATOM 2317 O O . ALA A 1 315 ? -13.062 0.423 -28.184 1.00 94.56 315 ALA A O 1
ATOM 2318 N N . GLY A 1 316 ? -12.983 -0.369 -26.080 1.00 93.38 316 GLY A N 1
ATOM 2319 C CA . GLY A 1 316 ? -11.860 -1.282 -26.268 1.00 93.38 316 GLY A CA 1
ATOM 2320 C C . GLY A 1 316 ? -10.495 -0.619 -26.083 1.00 93.38 316 GLY A C 1
ATOM 2321 O O . GLY A 1 316 ? -9.474 -1.251 -26.372 1.00 93.38 316 GLY A O 1
ATOM 2322 N N . GLU A 1 317 ? -10.448 0.617 -25.595 1.00 95.50 317 GLU A N 1
ATOM 2323 C CA . GLU A 1 317 ? -9.208 1.324 -25.289 1.00 95.50 317 GLU A CA 1
ATOM 2324 C C . GLU A 1 317 ? -8.708 0.939 -23.890 1.00 95.50 317 GLU A C 1
ATOM 2326 O O . GLU A 1 317 ? -9.517 0.595 -23.025 1.00 95.50 317 GLU A O 1
ATOM 2331 N N . PRO A 1 318 ? -7.385 0.943 -23.630 1.00 95.94 318 PRO A N 1
ATOM 2332 C CA . PRO A 1 318 ? -6.867 0.712 -22.285 1.00 95.94 318 PRO A CA 1
ATOM 2333 C C . PRO A 1 318 ? -7.478 1.698 -21.286 1.00 95.94 318 PRO A C 1
ATOM 2335 O O . PRO A 1 318 ? -7.331 2.912 -21.441 1.00 95.94 318 PRO A O 1
ATOM 2338 N N . LEU A 1 319 ? -8.129 1.170 -20.250 1.00 95.31 319 LEU A N 1
ATOM 2339 C CA . LEU A 1 319 ? -8.705 1.969 -19.181 1.00 95.31 319 LEU A CA 1
ATOM 2340 C C . LEU A 1 319 ? -7.580 2.701 -18.440 1.00 95.31 319 LEU A C 1
ATOM 2342 O O . LEU A 1 319 ? -6.592 2.087 -18.029 1.00 95.31 319 LEU A O 1
ATOM 2346 N N . ALA A 1 320 ? -7.755 4.007 -18.274 1.00 93.69 320 ALA A N 1
ATOM 2347 C CA . ALA A 1 320 ? -6.795 4.915 -17.667 1.00 93.69 320 ALA A CA 1
ATOM 2348 C C . ALA A 1 320 ? -7.470 5.673 -16.518 1.00 93.69 320 ALA A C 1
ATOM 2350 O O . ALA A 1 320 ? -8.483 6.345 -16.725 1.00 93.69 320 ALA A O 1
ATOM 2351 N N . VAL A 1 321 ? -6.920 5.546 -15.311 1.00 93.12 321 VAL A N 1
ATOM 2352 C CA . VAL A 1 321 ? -7.377 6.255 -14.111 1.00 93.12 321 VAL A CA 1
ATOM 2353 C C . VAL A 1 321 ? -6.156 6.879 -13.448 1.00 93.12 321 VAL A C 1
ATOM 2355 O O . VAL A 1 321 ? -5.475 6.239 -12.653 1.00 93.12 321 VAL A O 1
ATOM 2358 N N . GLU A 1 322 ? -5.851 8.123 -13.807 1.00 90.44 322 GLU A N 1
ATOM 2359 C CA . GLU A 1 322 ? -4.715 8.858 -13.240 1.00 90.44 322 GLU A CA 1
ATOM 2360 C C . GLU A 1 322 ? -4.807 8.915 -11.704 1.00 90.44 322 GLU A C 1
ATOM 2362 O O . GLU A 1 322 ? -5.861 9.233 -11.146 1.00 90.44 322 GLU A O 1
ATOM 2367 N N . GLY A 1 323 ? -3.706 8.594 -11.016 1.00 88.38 323 GLY A N 1
ATOM 2368 C CA . GLY A 1 323 ? -3.649 8.606 -9.555 1.00 88.38 323 GLY A CA 1
ATOM 2369 C C . GLY A 1 323 ? -4.374 7.435 -8.881 1.00 88.38 323 GLY A C 1
ATOM 2370 O O . GLY A 1 323 ? -4.927 7.603 -7.792 1.00 88.38 323 GLY A O 1
ATOM 2371 N N . LEU A 1 324 ? -4.409 6.255 -9.511 1.00 87.81 324 LEU A N 1
ATOM 2372 C CA . LEU A 1 324 ? -5.098 5.071 -8.988 1.00 87.81 324 LEU A CA 1
ATOM 2373 C C . LEU A 1 324 ? -4.444 4.517 -7.703 1.00 87.81 324 LEU A C 1
ATOM 2375 O O . LEU A 1 324 ? -3.528 3.699 -7.746 1.00 87.81 324 LEU A O 1
ATOM 2379 N N . TRP A 1 325 ? -4.991 4.916 -6.553 1.00 83.94 325 TRP A N 1
ATOM 2380 C CA . TRP A 1 325 ? -4.606 4.469 -5.202 1.00 83.94 325 TRP A CA 1
ATOM 2381 C C . TRP A 1 325 ? -5.386 3.258 -4.683 1.00 83.94 325 TRP A C 1
ATOM 2383 O O . TRP A 1 325 ? -5.333 2.957 -3.500 1.00 83.94 325 TRP A O 1
ATOM 2393 N N . GLY A 1 326 ? -6.208 2.597 -5.491 1.00 81.00 326 GLY A N 1
ATOM 2394 C CA . GLY A 1 326 ? -7.049 1.521 -4.976 1.00 81.00 326 GLY A CA 1
ATOM 2395 C C . GLY A 1 326 ? -7.688 0.709 -6.079 1.00 81.00 326 GLY A C 1
ATOM 2396 O O . GLY A 1 326 ? -8.286 1.262 -6.995 1.00 81.00 326 GLY A O 1
ATOM 2397 N N . LEU A 1 327 ? -7.568 -0.610 -5.971 1.00 86.69 327 LEU A N 1
ATOM 2398 C CA . LEU A 1 327 ? -8.191 -1.562 -6.877 1.00 86.69 327 LEU A CA 1
ATOM 2399 C C . LEU A 1 327 ? -8.656 -2.761 -6.055 1.00 86.69 327 LEU A C 1
ATOM 2401 O O . LEU A 1 327 ? -7.838 -3.447 -5.448 1.00 86.69 327 LEU A O 1
ATOM 2405 N N . LEU A 1 328 ? -9.964 -2.988 -6.014 1.00 86.56 328 LEU A N 1
ATOM 2406 C CA . LEU A 1 328 ? -10.577 -4.091 -5.283 1.00 86.56 328 LEU A CA 1
ATOM 2407 C C . LEU A 1 328 ? -11.848 -4.539 -6.001 1.00 86.56 328 LEU A C 1
ATOM 2409 O O . LEU A 1 328 ? -12.542 -3.719 -6.598 1.00 86.56 328 LEU A O 1
ATOM 2413 N N . PHE A 1 329 ? -12.138 -5.834 -5.924 1.00 85.62 329 PHE A N 1
ATOM 2414 C CA . PHE A 1 329 ? -13.441 -6.373 -6.302 1.00 85.62 329 PHE A CA 1
ATOM 2415 C C . PHE A 1 329 ? -14.381 -6.340 -5.106 1.00 85.62 329 PHE A C 1
ATOM 2417 O O . PHE A 1 329 ? -13.931 -6.377 -3.954 1.00 85.62 329 PHE A O 1
ATOM 2424 N N . GLY A 1 330 ? -15.681 -6.280 -5.385 1.00 76.06 330 GLY A N 1
ATOM 2425 C CA . GLY A 1 330 ? -16.677 -6.342 -4.336 1.00 76.06 330 GLY A CA 1
ATOM 2426 C C . GLY A 1 330 ? -16.673 -7.686 -3.619 1.00 76.06 330 GLY A C 1
ATOM 2427 O O . GLY A 1 330 ? -16.170 -8.698 -4.108 1.00 76.06 330 GLY A O 1
ATOM 2428 N N . ASN A 1 331 ? -17.189 -7.682 -2.394 1.00 75.19 331 ASN A N 1
ATOM 2429 C CA . ASN A 1 331 ? -17.207 -8.866 -1.538 1.00 75.19 331 ASN A CA 1
ATOM 2430 C C . ASN A 1 331 ? -18.553 -9.606 -1.558 1.00 75.19 331 ASN A C 1
ATOM 2432 O O . ASN A 1 331 ? -18.706 -10.580 -0.824 1.00 75.19 331 ASN A O 1
ATOM 2436 N N . GLY A 1 332 ? -19.526 -9.139 -2.349 1.00 69.00 332 GLY A N 1
ATOM 2437 C CA . GLY A 1 332 ? -20.872 -9.709 -2.441 1.00 69.00 332 GLY A CA 1
ATOM 2438 C C . GLY A 1 332 ? -21.737 -9.502 -1.194 1.00 69.00 332 GLY A C 1
ATOM 2439 O O . GLY A 1 332 ? -22.831 -10.053 -1.113 1.00 69.00 332 GLY A O 1
ATOM 2440 N N . GLU A 1 333 ? -21.261 -8.722 -0.220 1.00 74.69 333 GLU A N 1
ATOM 2441 C CA . GLU A 1 333 ? -21.935 -8.494 1.060 1.00 74.69 333 GLU A CA 1
ATOM 2442 C C . GLU A 1 333 ? -22.225 -7.005 1.253 1.00 74.69 333 GLU A C 1
ATOM 2444 O O . GLU A 1 333 ? -23.379 -6.583 1.259 1.00 74.69 333 GLU A O 1
ATOM 2449 N N . SER A 1 334 ? -21.180 -6.182 1.372 1.00 69.81 334 SER A N 1
ATOM 2450 C CA . SER A 1 334 ? -21.311 -4.768 1.743 1.00 69.81 334 SER A CA 1
ATOM 2451 C C . SER A 1 334 ? -20.447 -3.803 0.927 1.00 69.81 334 SER A C 1
ATOM 2453 O O . SER A 1 334 ? -20.518 -2.604 1.187 1.00 69.81 334 SER A O 1
ATOM 2455 N N . LEU A 1 335 ? -19.621 -4.298 -0.002 1.00 75.50 335 LEU A N 1
ATOM 2456 C CA . LEU A 1 335 ? -18.634 -3.513 -0.760 1.00 75.50 335 LEU A CA 1
ATOM 2457 C C . LEU A 1 335 ? -18.719 -3.756 -2.277 1.00 75.50 335 LEU A C 1
ATOM 2459 O O . LEU A 1 335 ? -17.695 -3.768 -2.948 1.00 75.50 335 LEU A O 1
ATOM 2463 N N . GLY A 1 336 ? -19.917 -3.975 -2.810 1.00 74.69 336 GLY A N 1
ATOM 2464 C CA . GLY A 1 336 ? -20.127 -4.303 -4.220 1.00 74.69 336 GLY A CA 1
ATOM 2465 C C . GLY A 1 336 ? -20.382 -5.788 -4.473 1.00 74.69 336 GLY A C 1
ATOM 2466 O O . GLY A 1 336 ? -20.039 -6.637 -3.640 1.00 74.69 336 GLY A O 1
ATOM 2467 N N . ASP A 1 337 ? -20.997 -6.092 -5.615 1.00 75.56 337 ASP A N 1
ATOM 2468 C CA . ASP A 1 337 ? -21.150 -7.458 -6.126 1.00 75.56 337 ASP A CA 1
ATOM 2469 C C . ASP A 1 337 ? -19.780 -8.158 -6.269 1.00 75.56 337 ASP A C 1
ATOM 2471 O O . ASP A 1 337 ? -18.742 -7.520 -6.454 1.00 75.56 337 ASP A O 1
ATOM 2475 N N . ALA A 1 338 ? -19.766 -9.483 -6.101 1.00 75.88 338 ALA A N 1
ATOM 2476 C CA . ALA A 1 338 ? -18.529 -10.272 -6.132 1.00 75.88 338 ALA A CA 1
ATOM 2477 C C . ALA A 1 338 ? -18.100 -10.676 -7.556 1.00 75.88 338 ALA A C 1
ATOM 2479 O O . ALA A 1 338 ? -17.010 -11.231 -7.729 1.00 75.88 338 ALA A O 1
ATOM 2480 N N . ASP A 1 339 ? -18.967 -10.439 -8.542 1.00 64.19 339 ASP A N 1
ATOM 2481 C CA . ASP A 1 339 ? -18.886 -10.872 -9.936 1.00 64.19 339 ASP A CA 1
ATOM 2482 C C . ASP A 1 339 ? -18.948 -9.710 -10.939 1.00 64.19 339 ASP A C 1
ATOM 2484 O O . ASP A 1 339 ? -19.795 -8.803 -10.780 1.00 64.19 339 ASP A O 1
#

pLDDT: mean 93.73, std 6.45, range [52.62, 98.88]

Radius of gyration: 19.98 Å; chains: 1; bounding box: 59×41×54 Å

Secondary structure (DSSP, 8-state):
-BTTEEEP-BB--TT-SSGGGGS-B--S--EEE-TT--S--STT----EEEEEE--S-TTSSSSEEEEEEEEETTEEEEEEEE-SEEEEETTSEEEEE--B-GGG-B----EEPEEEEE-GGGT--EEEEEEPTTT--EEEEEE-SSS-EEEEEETTS-EE---S---TT--SSBS-TT-GGG-B---TTSEEEEEEEEETTEEEEEEEEB-PPTTS-TTS--TT-B---BHHHHHHTTT---BEEEEEE-TT--EEEE-B-TT--BSEEEEEEPPTTSGGGTTEEEEEESSBT-BEEEEETTT-BEEEE-B-TTSSBPB-TT--------SSSBS---

Sequence (339 aa):
GAGGTSYEFVGDVTASPDPALRQLHQDGLKEVTVPGADSDTTDAGIGKTTGVIFNPAPLTSDKFVVTGQPVQVDGQQQLLSGSARFLFATDSGHISGWTEQGPDGQIVRHNGPAKDMFDGTAQGMNFFGIALEPGGGDTLWAADFGAAPQIRQFDKNWRPVPTEGFANPFATGDPIDPADPGRGNKARPGDPAPFNITTIGDRVFVTYATTKAPDGGPATEFDAGEEDSLDAEQEAAAQDRPDRGKVAEFDAAGTVVRVLDDQGRLNAPWGVALAPPEFGALGGKLLVGNFAGAGRILAFDDGTGDFVDYLRDDAGEPLAVEGLWGLLFGNGESLGDAD